Protein AF-F8KQI3-F1 (afdb_monomer_lite)

Structure (mmCIF, N/CA/C/O backbone):
data_AF-F8KQI3-F1
#
_entry.id   AF-F8KQI3-F1
#
loop_
_atom_site.group_PDB
_atom_site.id
_atom_site.type_symbol
_atom_site.label_atom_id
_atom_site.label_alt_id
_atom_site.label_comp_id
_atom_site.label_asym_id
_atom_site.label_entity_id
_atom_site.label_seq_id
_atom_site.pdbx_PDB_ins_code
_atom_site.Cartn_x
_atom_site.Cartn_y
_atom_site.Cartn_z
_atom_site.occupancy
_atom_site.B_iso_or_equiv
_atom_site.auth_seq_id
_atom_site.auth_comp_id
_atom_site.auth_asym_id
_atom_site.auth_atom_id
_atom_site.pdbx_PDB_model_num
ATOM 1 N N . MET A 1 1 ? -46.285 27.236 23.073 1.00 35.28 1 MET A N 1
ATOM 2 C CA . MET A 1 1 ? -46.817 26.788 21.769 1.00 35.28 1 MET A CA 1
ATOM 3 C C . MET A 1 1 ? -45.629 26.237 20.990 1.00 35.28 1 MET A C 1
ATOM 5 O O . MET A 1 1 ? -44.800 27.020 20.562 1.00 35.28 1 MET A O 1
ATOM 9 N N . GLN A 1 2 ? -45.252 24.976 21.212 1.00 35.59 2 GLN A N 1
ATOM 10 C CA . GLN A 1 2 ? -45.683 23.807 20.426 1.00 35.59 2 GLN A CA 1
ATOM 11 C C . GLN A 1 2 ? -45.482 24.013 18.919 1.00 35.59 2 GLN A C 1
ATOM 13 O O . GLN A 1 2 ? -46.328 24.596 18.253 1.00 35.59 2 GLN A O 1
ATOM 18 N N . THR A 1 3 ? -44.372 23.489 18.404 1.00 30.72 3 THR A N 1
ATOM 19 C CA . THR A 1 3 ? -44.279 22.990 17.032 1.00 30.72 3 THR A CA 1
ATOM 20 C C . THR A 1 3 ? -43.973 21.501 17.126 1.00 30.72 3 THR A C 1
ATOM 22 O O . THR A 1 3 ? -42.935 21.076 17.630 1.00 30.72 3 THR A O 1
ATOM 25 N N . GLU A 1 4 ? -44.978 20.720 16.753 1.00 32.16 4 GLU A N 1
ATOM 26 C CA . GLU A 1 4 ? -45.004 19.266 16.770 1.00 32.16 4 GLU A CA 1
ATOM 27 C C . GLU A 1 4 ? -44.101 18.711 15.661 1.00 32.16 4 GLU A C 1
ATOM 29 O O . GLU A 1 4 ? -44.168 19.150 14.513 1.00 32.16 4 GLU A O 1
ATOM 34 N N . CYS A 1 5 ? -43.268 17.723 15.990 1.00 30.56 5 CYS A N 1
ATOM 35 C CA . CYS A 1 5 ? -42.653 16.865 14.983 1.00 30.56 5 CYS A CA 1
ATOM 36 C C . CYS A 1 5 ? -43.694 15.823 14.537 1.00 30.56 5 CYS A C 1
ATOM 38 O O . CYS A 1 5 ? -44.147 15.048 15.388 1.00 30.56 5 CYS A O 1
ATOM 40 N N . PRO A 1 6 ? -44.062 15.746 13.244 1.00 37.72 6 PRO A N 1
ATOM 41 C CA . PRO A 1 6 ? -44.904 14.665 12.762 1.00 37.72 6 PRO A CA 1
ATOM 42 C C . PRO A 1 6 ? -44.171 13.326 12.913 1.00 37.72 6 PRO A C 1
ATOM 44 O O . PRO A 1 6 ? -42.968 13.203 12.677 1.00 37.72 6 PRO A O 1
ATOM 47 N N . HIS A 1 7 ? -44.926 12.340 13.389 1.00 44.31 7 HIS A N 1
ATOM 48 C CA . HIS A 1 7 ? -44.503 10.964 13.604 1.00 44.31 7 HIS A CA 1
ATOM 49 C C . HIS A 1 7 ? -43.999 10.296 12.316 1.00 44.31 7 HIS A C 1
ATOM 51 O O . HIS A 1 7 ? -44.414 10.653 11.221 1.00 44.31 7 HIS A O 1
ATOM 57 N N . SER A 1 8 ? -43.156 9.275 12.516 1.00 42.62 8 SER A N 1
ATOM 58 C CA . SER A 1 8 ? -42.609 8.312 11.546 1.00 42.62 8 SER A CA 1
ATOM 59 C C . SER A 1 8 ? -41.422 8.757 10.681 1.00 42.62 8 SER A C 1
ATOM 61 O O . SER A 1 8 ? -41.536 8.881 9.470 1.00 42.62 8 SER A O 1
ATOM 63 N N . GLN A 1 9 ? -40.250 8.882 11.308 1.00 34.50 9 GLN A N 1
ATOM 64 C CA . GLN A 1 9 ? -38.957 8.359 10.832 1.00 34.50 9 GLN A CA 1
ATOM 65 C C . GLN A 1 9 ? -37.941 8.538 11.972 1.00 34.50 9 GLN A C 1
ATOM 67 O O . GLN A 1 9 ? -38.040 9.525 12.706 1.00 34.50 9 GLN A O 1
ATOM 72 N N . PRO A 1 10 ? -37.001 7.603 12.206 1.00 34.31 10 PRO A N 1
ATOM 73 C CA . PRO A 1 10 ? -36.009 7.813 13.242 1.00 34.31 10 PRO A CA 1
ATOM 74 C C . PRO A 1 10 ? -35.193 9.034 12.834 1.00 34.31 10 PRO A C 1
ATOM 76 O O . PRO A 1 10 ? -34.522 9.022 11.803 1.00 34.31 10 PRO A O 1
ATOM 79 N N . CYS A 1 11 ? -35.273 10.093 13.640 1.00 31.91 11 CYS A N 1
ATOM 80 C CA . CYS A 1 11 ? -34.319 11.183 13.612 1.00 31.91 11 CYS A CA 1
ATOM 81 C C . CYS A 1 11 ? -32.941 10.568 13.872 1.00 31.91 11 CYS A C 1
ATOM 83 O O . CYS A 1 11 ? -32.489 10.499 15.016 1.00 31.91 11 CYS A O 1
ATOM 85 N N . LEU A 1 12 ? -32.271 10.111 12.814 1.00 35.00 12 LEU A N 1
ATOM 86 C CA . LEU A 1 12 ? -30.827 10.008 12.769 1.00 35.00 12 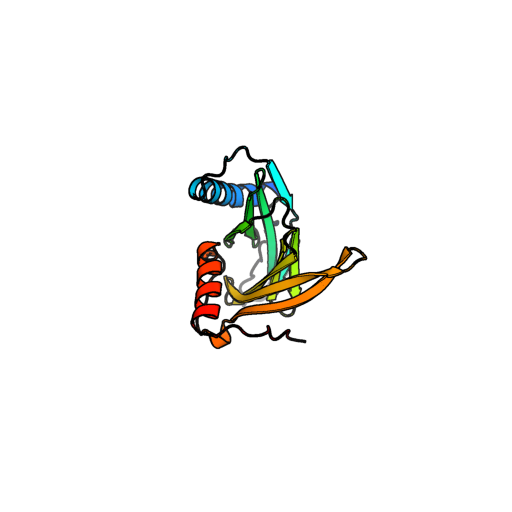LEU A CA 1
ATOM 87 C C . LEU A 1 12 ? -30.342 11.443 12.944 1.00 35.00 12 LEU A C 1
ATOM 89 O O . LEU A 1 12 ? -30.050 12.158 11.990 1.00 35.00 12 LEU A O 1
ATOM 93 N N . LYS A 1 13 ? -30.273 11.880 14.205 1.00 34.28 13 LYS A N 1
ATOM 94 C CA . LYS A 1 13 ? -29.238 12.805 14.624 1.00 34.28 13 LYS A CA 1
ATOM 95 C C . LYS A 1 13 ? -27.953 12.090 14.240 1.00 34.28 13 LYS A C 1
ATOM 97 O O . LYS A 1 13 ? -27.421 11.312 15.026 1.00 34.28 13 LYS A O 1
ATOM 102 N N . ALA A 1 14 ? -27.499 12.306 13.007 1.00 40.59 14 ALA A N 1
ATOM 103 C CA . ALA A 1 14 ? -26.094 12.251 12.700 1.00 40.59 14 ALA A CA 1
ATOM 104 C C . ALA A 1 14 ? -25.479 13.147 13.768 1.00 40.59 14 ALA A C 1
ATOM 106 O O . ALA A 1 14 ? -25.617 14.371 13.714 1.00 40.59 14 ALA A O 1
ATOM 107 N N . ARG A 1 15 ? -24.954 12.540 14.839 1.00 42.25 15 ARG A N 1
ATOM 108 C CA . ARG A 1 15 ? -24.061 13.259 15.727 1.00 42.25 15 ARG A CA 1
ATOM 109 C C . ARG A 1 15 ? -23.035 13.823 14.763 1.00 42.25 15 ARG A C 1
ATOM 111 O O . ARG A 1 15 ? -22.377 13.063 14.055 1.00 42.25 15 ARG A O 1
ATOM 118 N N . GLN A 1 16 ? -22.998 15.143 14.647 1.00 47.44 16 GLN A N 1
ATOM 119 C CA . GLN A 1 16 ? -21.868 15.831 14.055 1.00 47.44 16 GLN A CA 1
ATOM 120 C C . GLN A 1 16 ? -20.713 15.578 15.022 1.00 47.44 16 GLN A C 1
ATOM 122 O O . GLN A 1 16 ? -20.394 16.415 15.855 1.00 47.44 16 GLN A O 1
ATOM 127 N N . GLU A 1 17 ? -20.198 14.350 15.032 1.00 57.91 17 GLU A N 1
ATOM 128 C CA . GLU A 1 17 ? -18.994 14.032 15.765 1.00 57.91 17 GLU A CA 1
ATOM 129 C C . GLU A 1 17 ? -17.900 14.812 15.064 1.00 57.91 17 GLU A C 1
ATOM 131 O O . GLU A 1 17 ? -17.681 14.662 13.856 1.00 57.91 17 GLU A O 1
ATOM 136 N N . GLU A 1 18 ? -17.283 15.724 15.809 1.00 66.81 18 GLU A N 1
ATOM 137 C CA . GLU A 1 18 ? -16.146 16.455 15.293 1.00 66.81 18 GLU A CA 1
ATOM 138 C C . GLU A 1 18 ? -15.096 15.435 14.834 1.00 66.81 18 GLU A C 1
ATOM 140 O O . GLU A 1 18 ? -14.879 14.424 15.510 1.00 66.81 18 GLU A O 1
ATOM 145 N N . PRO A 1 19 ? -14.484 15.636 13.660 1.00 71.88 19 PRO A N 1
ATOM 146 C CA . PRO A 1 19 ? -13.425 14.756 13.198 1.00 71.88 19 PRO A CA 1
ATOM 147 C C . PRO A 1 19 ? -12.268 14.709 14.206 1.00 71.88 19 PRO A C 1
ATOM 149 O O . PRO A 1 19 ? -11.972 15.712 14.856 1.00 71.88 19 PRO A O 1
ATOM 152 N N . LEU A 1 20 ? -11.577 13.568 14.287 1.00 78.00 20 LEU A N 1
ATOM 153 C CA . LEU A 1 20 ? -10.347 13.448 15.076 1.00 78.00 20 LEU A CA 1
ATOM 154 C C . LEU A 1 20 ? -9.323 14.525 14.686 1.00 78.00 20 LEU A C 1
ATOM 156 O O . LEU A 1 20 ? -9.116 14.818 13.505 1.00 78.00 20 LEU A O 1
ATOM 160 N N . SER A 1 21 ? -8.634 15.073 15.686 1.00 82.19 21 SER A N 1
ATOM 161 C CA . SER A 1 21 ? -7.473 15.931 15.474 1.00 82.19 21 SER A CA 1
ATOM 162 C C . SER A 1 21 ? -6.299 15.132 14.896 1.00 82.19 21 SER A C 1
ATOM 164 O O . SER A 1 21 ? -6.222 13.907 15.027 1.00 82.19 21 SER A O 1
ATOM 166 N N . LEU A 1 22 ? -5.327 15.832 14.303 1.00 79.25 22 LEU A N 1
ATOM 167 C CA . LEU A 1 22 ? -4.091 15.218 13.801 1.00 79.25 22 LEU A CA 1
ATOM 168 C C . LEU A 1 22 ? -3.357 14.406 14.880 1.00 79.25 22 LEU A C 1
ATOM 170 O O . LEU A 1 22 ? -2.839 13.324 14.601 1.00 79.25 22 LEU A O 1
ATOM 174 N N . GLU A 1 23 ? -3.330 14.903 16.116 1.00 83.38 23 GLU A N 1
ATOM 175 C CA . GLU A 1 23 ? -2.687 14.222 17.244 1.00 83.38 23 GLU A CA 1
ATOM 176 C C . GLU A 1 23 ? -3.438 12.951 17.644 1.00 83.38 23 GLU A C 1
ATOM 178 O O . GLU A 1 23 ? -2.813 11.917 17.889 1.00 83.38 23 GLU A O 1
ATOM 183 N N . GLN A 1 24 ? -4.772 12.999 17.649 1.00 85.44 24 GLN A N 1
ATOM 184 C CA . GLN A 1 24 ? -5.606 11.835 17.944 1.00 85.44 24 GLN A CA 1
ATOM 185 C C . GLN A 1 24 ? -5.462 10.762 16.860 1.00 85.44 24 GLN A C 1
ATOM 187 O O . GLN A 1 24 ? -5.212 9.598 17.171 1.00 85.44 24 GLN A O 1
ATOM 192 N N . MET A 1 25 ? -5.522 11.149 15.583 1.00 84.50 25 MET A N 1
ATOM 193 C CA . MET A 1 25 ? -5.273 10.237 14.462 1.00 84.50 25 MET A CA 1
ATOM 194 C C . MET A 1 25 ? -3.904 9.561 14.585 1.00 84.50 25 MET A C 1
ATOM 196 O O . MET A 1 25 ? -3.775 8.355 14.374 1.00 84.50 25 MET A O 1
ATOM 200 N N . ARG A 1 26 ? -2.877 10.316 14.987 1.00 83.69 26 ARG A N 1
ATOM 201 C CA . ARG A 1 26 ? -1.536 9.773 15.204 1.00 83.69 26 ARG A CA 1
ATOM 202 C C . ARG A 1 26 ? -1.482 8.771 16.343 1.00 83.69 26 ARG A C 1
ATOM 204 O O . ARG A 1 26 ? -0.853 7.730 16.191 1.00 83.69 26 ARG A O 1
ATOM 211 N N . ALA A 1 27 ? -2.127 9.068 17.467 1.00 86.81 27 ALA A N 1
ATOM 212 C CA . ALA A 1 27 ? -2.166 8.160 18.607 1.00 86.81 27 ALA A CA 1
ATOM 213 C C . ALA A 1 27 ? -2.736 6.783 18.219 1.00 86.81 27 ALA A C 1
ATOM 215 O O . ALA A 1 27 ? -2.318 5.768 18.771 1.00 86.81 27 ALA A O 1
ATOM 216 N N . HIS A 1 28 ? -3.623 6.737 17.220 1.00 87.38 28 HIS A N 1
ATOM 217 C CA . HIS A 1 28 ? -4.133 5.490 16.657 1.00 87.38 28 HIS A CA 1
ATOM 218 C C . HIS A 1 28 ? -3.167 4.778 15.697 1.00 87.38 28 HIS A C 1
ATOM 220 O O . HIS A 1 28 ? -3.176 3.549 15.650 1.00 87.38 28 HIS A O 1
ATOM 226 N N . ILE A 1 29 ? -2.339 5.512 14.945 1.00 87.31 29 ILE A N 1
ATOM 227 C CA . ILE A 1 29 ? -1.399 4.946 13.958 1.00 87.31 29 ILE A CA 1
ATOM 228 C C . ILE A 1 29 ? -0.063 4.526 14.601 1.00 87.31 29 ILE A C 1
ATOM 230 O O . ILE A 1 29 ? 0.542 3.538 14.182 1.00 87.31 29 ILE A O 1
ATOM 234 N N . ASP A 1 30 ? 0.405 5.242 15.628 1.00 87.31 30 ASP A N 1
ATOM 235 C CA . ASP A 1 30 ? 1.708 5.024 16.281 1.00 87.31 30 ASP A CA 1
ATOM 236 C C . ASP A 1 30 ? 1.938 3.575 16.767 1.00 87.31 30 ASP A C 1
ATOM 238 O O . ASP A 1 30 ? 3.047 3.065 16.572 1.00 87.31 30 ASP A O 1
ATOM 242 N N . PRO A 1 31 ? 0.936 2.857 17.322 1.00 89.12 31 PRO A N 1
ATOM 243 C CA . PRO A 1 31 ? 1.089 1.444 17.659 1.00 89.12 31 PRO A CA 1
ATOM 244 C C . PRO A 1 31 ? 1.426 0.567 16.445 1.00 89.12 31 PRO A C 1
ATOM 246 O O . PRO A 1 31 ? 2.319 -0.272 16.540 1.00 89.12 31 PRO A O 1
ATOM 249 N N . TRP A 1 32 ? 0.780 0.792 15.294 1.00 88.94 32 TRP A N 1
ATOM 250 C CA . TRP A 1 32 ? 1.019 0.011 14.072 1.00 88.94 32 TRP A CA 1
ATOM 251 C C . TRP A 1 32 ? 2.415 0.278 13.501 1.00 88.94 32 TRP A C 1
ATOM 253 O O . TRP A 1 32 ? 3.110 -0.645 13.075 1.00 88.94 32 TRP A O 1
ATOM 263 N N . LEU A 1 33 ? 2.859 1.540 13.548 1.00 87.94 33 LEU A N 1
ATOM 264 C CA . LEU A 1 33 ? 4.217 1.921 13.156 1.00 87.94 33 LEU A CA 1
ATOM 265 C C . LEU A 1 33 ? 5.273 1.217 14.008 1.00 87.94 33 LEU A C 1
ATOM 267 O O . LEU A 1 33 ? 6.248 0.698 13.467 1.00 87.94 33 LEU A O 1
ATOM 271 N N . LYS A 1 34 ? 5.087 1.201 15.332 1.00 88.81 34 LYS A N 1
ATOM 272 C CA . LYS A 1 34 ? 6.001 0.529 16.266 1.00 88.81 34 LYS A CA 1
ATOM 273 C C . LYS A 1 34 ? 6.046 -0.974 16.027 1.00 88.81 34 LYS A C 1
ATOM 275 O O . LYS A 1 34 ? 7.136 -1.538 16.010 1.00 88.81 34 LYS A O 1
ATOM 280 N N . GLU A 1 35 ? 4.891 -1.597 15.817 1.00 89.62 35 GLU A N 1
ATOM 281 C CA . GLU A 1 35 ? 4.787 -3.029 15.545 1.00 89.62 35 GLU A CA 1
ATOM 282 C C . GLU A 1 35 ? 5.574 -3.414 14.285 1.00 89.62 35 GLU A C 1
ATOM 284 O O . GLU A 1 35 ? 6.455 -4.272 14.342 1.00 89.62 35 GLU A O 1
ATOM 289 N N . ILE A 1 36 ? 5.340 -2.730 13.160 1.00 88.12 36 ILE A N 1
ATOM 290 C CA . ILE A 1 36 ? 6.072 -3.013 11.918 1.00 88.12 36 ILE A CA 1
ATOM 291 C C . ILE A 1 36 ? 7.558 -2.678 12.051 1.00 88.12 36 ILE A C 1
ATOM 293 O O . ILE A 1 36 ? 8.391 -3.445 11.570 1.00 88.12 36 ILE A O 1
ATOM 297 N N . ALA A 1 37 ? 7.916 -1.584 12.730 1.00 88.25 37 ALA A N 1
ATOM 298 C CA . ALA A 1 37 ? 9.315 -1.248 12.978 1.00 88.25 37 ALA A CA 1
ATOM 299 C C . ALA A 1 37 ? 10.041 -2.372 13.728 1.00 88.25 37 ALA A C 1
ATOM 301 O O . ALA A 1 37 ? 11.131 -2.770 13.318 1.00 88.25 37 ALA A O 1
ATOM 302 N N . GLN A 1 38 ? 9.414 -2.950 14.755 1.00 89.75 38 GLN A N 1
ATOM 303 C CA . GLN A 1 38 ? 9.955 -4.106 15.471 1.00 89.75 38 GLN A CA 1
ATOM 304 C C . GLN A 1 38 ? 10.079 -5.335 14.565 1.00 89.75 38 GLN A C 1
ATOM 306 O O . GLN A 1 38 ? 11.140 -5.956 14.536 1.00 89.75 38 GLN A O 1
ATOM 311 N N . GLN A 1 39 ? 9.041 -5.651 13.781 1.00 87.81 39 GLN A N 1
ATOM 312 C CA . GLN A 1 39 ? 9.042 -6.803 12.871 1.00 87.81 39 GLN A CA 1
ATOM 313 C C . GLN A 1 39 ? 10.179 -6.747 11.839 1.00 87.81 39 GLN A C 1
ATOM 315 O O . GLN A 1 39 ? 10.743 -7.784 11.496 1.00 87.81 39 GLN A O 1
ATOM 320 N N . ILE A 1 40 ? 10.543 -5.552 11.358 1.00 84.19 40 ILE A N 1
ATOM 321 C CA . ILE A 1 40 ? 11.598 -5.382 10.343 1.00 84.19 40 ILE A CA 1
ATOM 322 C C . ILE A 1 40 ? 12.965 -4.968 10.918 1.00 84.19 40 ILE A C 1
ATOM 324 O O . ILE A 1 40 ? 13.883 -4.652 10.150 1.00 84.19 40 ILE A O 1
ATOM 328 N N . GLY A 1 41 ? 13.104 -4.935 12.248 1.00 86.06 41 GLY A N 1
ATOM 329 C CA . GLY A 1 41 ? 14.338 -4.542 12.937 1.00 86.06 41 GLY A CA 1
ATOM 330 C C . GLY A 1 41 ? 14.732 -3.076 12.725 1.00 86.06 41 GLY A C 1
ATOM 331 O O . GLY A 1 41 ? 15.918 -2.758 12.650 1.00 86.06 41 GLY A O 1
ATOM 332 N N . MET A 1 42 ? 13.754 -2.182 12.570 1.00 84.25 42 MET A N 1
ATOM 333 C CA . MET A 1 42 ? 13.963 -0.744 12.427 1.00 84.25 42 MET A CA 1
ATOM 334 C C . MET A 1 42 ? 13.907 -0.048 13.799 1.00 84.25 42 MET A C 1
ATOM 336 O O . MET A 1 42 ? 12.936 -0.231 14.536 1.00 84.25 42 MET A O 1
ATOM 340 N N . PRO A 1 43 ? 14.908 0.778 14.156 1.00 81.44 43 PRO A N 1
ATOM 341 C CA . PRO A 1 43 ? 14.892 1.524 15.410 1.00 81.44 43 PRO A CA 1
ATOM 342 C C . PRO A 1 43 ? 13.689 2.475 15.506 1.00 81.44 43 PRO A C 1
ATOM 344 O O . PRO A 1 43 ? 13.428 3.270 14.608 1.00 81.44 43 PRO A O 1
ATOM 347 N N . THR A 1 44 ? 12.962 2.460 16.623 1.00 73.00 44 THR A N 1
ATOM 348 C CA . THR A 1 44 ? 11.785 3.333 16.816 1.00 73.00 44 THR A CA 1
ATOM 349 C C . THR A 1 44 ? 12.144 4.794 17.116 1.00 73.00 44 THR A C 1
ATOM 351 O O . THR A 1 44 ? 11.258 5.645 17.147 1.00 73.00 44 THR A O 1
ATOM 354 N N . ASN A 1 45 ? 13.429 5.096 17.337 1.00 71.19 45 ASN A N 1
ATOM 355 C CA . ASN A 1 45 ? 13.972 6.457 17.444 1.00 71.19 45 ASN A CA 1
ATOM 356 C C . ASN A 1 45 ? 14.314 7.079 16.073 1.00 71.19 45 ASN A C 1
ATOM 358 O O . ASN A 1 45 ? 14.875 8.173 16.019 1.00 71.19 45 ASN A O 1
ATOM 362 N N . SER A 1 46 ? 13.984 6.390 14.976 1.00 71.12 46 SER A N 1
ATOM 363 C CA . SER A 1 46 ? 14.041 6.905 13.609 1.00 71.12 46 SER A CA 1
ATOM 364 C C . SER A 1 46 ? 13.294 8.231 13.438 1.00 71.12 46 SER A C 1
ATOM 366 O O . SER A 1 46 ? 12.349 8.542 14.168 1.00 71.12 46 SER A O 1
ATOM 368 N N . LYS A 1 47 ? 13.699 9.019 12.431 1.00 71.56 47 LYS A N 1
ATOM 369 C CA . LYS A 1 47 ? 13.064 10.308 12.130 1.00 71.56 47 LYS A CA 1
ATOM 370 C C . LYS A 1 47 ? 11.593 10.064 11.793 1.00 71.56 47 LYS A C 1
ATOM 372 O O . LYS A 1 47 ? 11.291 9.381 10.814 1.00 71.56 47 LYS A O 1
ATOM 377 N N . LYS A 1 48 ? 10.692 10.645 12.586 1.00 68.12 48 LYS A N 1
ATOM 378 C CA . LYS A 1 48 ? 9.263 10.677 12.271 1.00 68.12 48 LYS A CA 1
ATOM 379 C C . LYS A 1 48 ? 9.007 11.785 11.255 1.00 68.12 48 LYS A C 1
ATOM 381 O O . LYS A 1 48 ? 9.353 12.939 11.515 1.00 68.12 48 LYS A O 1
ATOM 386 N N . MET A 1 49 ? 8.446 11.440 10.100 1.00 65.25 49 MET A N 1
ATOM 387 C CA . MET A 1 49 ? 8.010 12.419 9.101 1.00 65.25 49 MET A CA 1
ATOM 388 C C . MET A 1 49 ? 6.494 12.380 8.967 1.00 65.25 49 MET A C 1
ATOM 390 O O . MET A 1 49 ? 5.891 11.312 8.881 1.00 65.25 49 MET A O 1
ATOM 394 N N . TRP A 1 50 ? 5.902 13.567 8.927 1.00 63.53 50 TRP A N 1
ATOM 395 C CA . TRP A 1 50 ? 4.463 13.755 8.852 1.00 63.53 50 TRP A CA 1
ATOM 396 C C . TRP A 1 50 ? 4.038 14.137 7.444 1.00 63.53 50 TRP A C 1
ATOM 398 O O . TRP A 1 50 ? 4.618 15.054 6.863 1.00 63.53 50 TRP A O 1
ATOM 408 N N . LEU A 1 51 ? 2.989 13.491 6.935 1.00 59.97 51 LEU A N 1
ATOM 409 C CA . LEU A 1 51 ? 2.305 13.911 5.717 1.00 59.97 51 LEU A CA 1
ATOM 410 C C . LEU A 1 51 ? 0.785 13.869 5.934 1.00 59.97 51 LEU A C 1
ATOM 412 O O . LEU A 1 51 ? 0.216 12.830 6.238 1.00 59.97 51 LEU A O 1
ATOM 416 N N . VAL A 1 52 ? 0.201 15.060 5.790 1.00 60.72 52 VAL A N 1
ATOM 417 C CA . VAL A 1 52 ? -1.174 15.432 5.413 1.00 60.72 52 VAL A CA 1
ATOM 418 C C . VAL A 1 52 ? -2.322 14.582 5.969 1.00 60.72 52 VAL A C 1
ATOM 420 O O . VAL A 1 52 ? -2.511 13.428 5.595 1.00 60.72 52 VAL A O 1
ATOM 423 N N . SER A 1 53 ? -3.207 15.228 6.737 1.00 62.62 53 SER A N 1
ATOM 424 C CA . SER A 1 53 ? -4.601 14.793 6.789 1.00 62.62 53 SER A CA 1
ATOM 425 C C . SER A 1 53 ? -5.337 15.267 5.546 1.00 62.62 53 SER A C 1
ATOM 427 O O . SER A 1 53 ? -5.397 16.475 5.302 1.00 62.62 53 SER A O 1
ATOM 429 N N . GLN A 1 54 ? -5.935 14.351 4.793 1.00 69.81 54 GLN A N 1
ATOM 430 C CA . GLN A 1 54 ? -6.841 14.712 3.706 1.00 69.81 54 GLN A CA 1
ATOM 431 C C . GLN A 1 54 ? -8.258 14.275 4.058 1.00 69.81 54 GLN A C 1
ATOM 433 O O . GLN A 1 54 ? -8.481 13.140 4.484 1.00 69.81 54 GLN A O 1
ATOM 438 N N . ALA A 1 55 ? -9.210 15.193 3.900 1.00 70.75 55 ALA A N 1
ATOM 439 C CA . ALA A 1 55 ? -10.624 14.871 3.984 1.00 70.75 55 ALA A CA 1
ATOM 440 C C . ALA A 1 55 ? -11.111 14.396 2.617 1.00 70.75 55 ALA A C 1
ATOM 442 O O . ALA A 1 55 ? -10.856 15.044 1.604 1.00 70.75 55 ALA A O 1
ATOM 443 N N . LEU A 1 56 ? -11.833 13.284 2.607 1.00 73.25 56 LEU A N 1
ATOM 444 C CA . LEU A 1 56 ? -12.396 12.682 1.408 1.00 73.25 56 LEU A CA 1
ATOM 445 C C . LEU A 1 56 ? -13.876 12.419 1.625 1.00 73.25 56 LEU A C 1
ATOM 447 O O . LEU A 1 56 ? -14.305 12.125 2.740 1.00 73.25 56 LEU A O 1
ATOM 451 N N . ILE A 1 57 ? -14.656 12.511 0.556 1.00 70.81 57 ILE A N 1
ATOM 452 C CA . ILE A 1 57 ? -16.065 12.132 0.578 1.00 70.81 57 ILE A CA 1
ATOM 453 C C . ILE A 1 57 ? -16.205 10.855 -0.235 1.00 70.81 57 ILE A C 1
ATOM 455 O O . ILE A 1 57 ? -15.848 10.816 -1.410 1.00 70.81 57 ILE A O 1
ATOM 459 N N . PHE A 1 58 ? -16.730 9.815 0.399 1.00 68.19 58 PHE A N 1
ATOM 460 C CA . PHE A 1 58 ? -16.964 8.514 -0.205 1.00 68.19 58 PHE A CA 1
ATOM 461 C C . PHE A 1 58 ? -18.362 8.042 0.179 1.00 68.19 58 PHE A C 1
ATOM 463 O O . PHE A 1 58 ? -18.693 8.063 1.358 1.00 68.19 58 PHE A O 1
ATOM 470 N N . ASN A 1 59 ? -19.198 7.638 -0.785 1.00 68.12 59 ASN A N 1
ATOM 471 C CA . ASN A 1 59 ? -20.594 7.244 -0.529 1.00 68.12 59 ASN A CA 1
ATOM 472 C C . ASN A 1 59 ? -21.350 8.233 0.385 1.00 68.12 59 ASN A C 1
ATOM 474 O O . ASN A 1 59 ? -22.049 7.826 1.306 1.00 68.12 59 ASN A O 1
ATOM 478 N N . GLN A 1 60 ? -21.182 9.541 0.147 1.00 71.88 60 GLN A N 1
ATOM 479 C CA . GLN A 1 60 ? -21.785 10.624 0.947 1.00 71.88 60 GLN A CA 1
ATOM 480 C C . GLN A 1 60 ? -21.311 10.702 2.414 1.00 71.88 60 GLN A C 1
ATOM 482 O O . GLN A 1 60 ? -21.800 11.536 3.172 1.00 71.88 60 GLN A O 1
ATOM 487 N N . GLN A 1 61 ? -20.326 9.899 2.812 1.00 73.44 61 GLN A N 1
ATOM 488 C CA . GLN A 1 61 ? -19.689 9.945 4.124 1.00 73.44 61 GLN A CA 1
ATOM 489 C C . GLN A 1 61 ? -18.332 10.647 4.031 1.00 73.44 61 GLN A C 1
ATOM 491 O O . GLN A 1 61 ? -17.603 10.506 3.046 1.00 73.44 61 GLN A O 1
ATOM 496 N N . LYS A 1 62 ? -17.987 11.414 5.068 1.00 77.00 62 LYS A N 1
ATOM 497 C CA . LYS A 1 62 ? -16.713 12.132 5.153 1.00 77.00 62 LYS A CA 1
ATOM 498 C C . LYS A 1 62 ? -15.693 11.292 5.913 1.00 77.00 62 LYS A C 1
ATOM 500 O O . LYS A 1 62 ? -15.862 11.031 7.100 1.00 77.00 62 LYS A O 1
ATOM 505 N N . TYR A 1 63 ? -14.610 10.947 5.239 1.00 78.88 63 TYR A N 1
ATOM 506 C CA . TYR A 1 63 ? -13.476 10.232 5.800 1.00 78.88 63 TYR A CA 1
ATOM 507 C C . TYR A 1 63 ? -12.287 11.171 5.981 1.00 78.88 63 TYR A C 1
ATOM 509 O O . TYR A 1 63 ? -12.083 12.094 5.191 1.00 78.88 63 TYR A O 1
ATOM 517 N N . LEU A 1 64 ? -11.483 10.916 7.008 1.00 82.12 64 LEU A N 1
ATOM 518 C CA . LEU A 1 64 ? -10.145 11.475 7.135 1.00 82.12 64 LEU A CA 1
ATOM 519 C C . LEU A 1 64 ? -9.117 10.385 6.877 1.00 82.12 64 LEU A C 1
ATOM 521 O O . LEU A 1 64 ? -9.258 9.257 7.345 1.00 82.12 64 LEU A O 1
ATOM 525 N N . LEU A 1 65 ? -8.062 10.743 6.160 1.00 80.44 65 LEU A N 1
ATOM 526 C CA . LEU A 1 65 ? -6.875 9.917 6.009 1.00 80.44 65 LEU A CA 1
ATOM 527 C C . LEU A 1 65 ? -5.759 10.498 6.857 1.00 80.44 65 LEU A C 1
ATOM 529 O O . LEU A 1 65 ? -5.540 11.703 6.820 1.00 80.44 65 LEU A O 1
ATOM 533 N N . GLY A 1 66 ? -5.058 9.654 7.604 1.00 83.00 66 GLY A N 1
ATOM 534 C CA . GLY A 1 66 ? -3.844 10.026 8.321 1.00 83.00 66 GLY A CA 1
ATOM 535 C C . GLY A 1 66 ? -2.687 9.163 7.870 1.00 83.00 66 GLY A C 1
ATOM 536 O O . GLY A 1 66 ? -2.841 7.948 7.773 1.00 83.00 66 GLY A O 1
ATOM 537 N N . ILE A 1 67 ? -1.537 9.776 7.615 1.00 82.00 67 ILE A N 1
ATOM 538 C CA . ILE A 1 67 ? -0.301 9.055 7.333 1.00 82.00 67 ILE A CA 1
ATOM 539 C C . ILE A 1 67 ? 0.731 9.441 8.388 1.00 82.00 67 ILE A C 1
ATOM 541 O O . ILE A 1 67 ? 1.003 10.622 8.606 1.00 82.00 67 ILE A O 1
ATOM 545 N N . ASP A 1 68 ? 1.334 8.439 9.020 1.00 84.62 68 ASP A N 1
ATOM 546 C CA . ASP A 1 68 ? 2.542 8.625 9.827 1.00 84.62 68 ASP A CA 1
ATOM 547 C C . ASP A 1 68 ? 3.640 7.700 9.286 1.00 84.62 68 ASP A C 1
ATOM 549 O O . ASP A 1 68 ? 3.366 6.658 8.680 1.00 84.62 68 ASP A O 1
ATOM 553 N N . SER A 1 69 ? 4.896 8.110 9.437 1.00 84.00 69 SER A N 1
ATOM 554 C CA . SER A 1 69 ? 6.032 7.409 8.848 1.00 84.00 69 SER A CA 1
ATOM 555 C C . SER A 1 69 ? 7.275 7.442 9.730 1.00 84.00 69 SER A C 1
ATOM 557 O O . SER A 1 69 ? 7.535 8.402 10.458 1.00 84.00 69 SER A O 1
ATOM 559 N N . LEU A 1 70 ? 8.069 6.379 9.627 1.00 85.50 70 LEU A N 1
ATOM 560 C CA . LEU A 1 70 ? 9.376 6.236 10.258 1.00 85.50 70 LEU A CA 1
ATOM 561 C C . LEU A 1 70 ? 10.439 6.109 9.175 1.00 85.50 70 LEU A C 1
ATOM 563 O O . LEU A 1 70 ? 10.269 5.331 8.238 1.00 85.50 70 LEU A O 1
ATOM 567 N N . GLN A 1 71 ? 11.542 6.844 9.317 1.00 82.38 71 GLN A N 1
ATOM 568 C CA . GLN A 1 71 ? 12.641 6.845 8.350 1.00 82.38 71 GLN A CA 1
ATOM 569 C C . GLN A 1 71 ? 13.997 6.590 9.009 1.00 82.38 71 GLN A C 1
ATOM 571 O O . GLN A 1 71 ? 14.363 7.215 10.006 1.00 82.38 71 GLN A O 1
ATOM 576 N N . ASP A 1 72 ? 14.766 5.693 8.403 1.00 77.25 72 ASP A N 1
ATOM 577 C CA . ASP A 1 72 ? 16.175 5.421 8.683 1.00 77.25 72 ASP A CA 1
ATOM 578 C C . ASP A 1 72 ? 16.970 5.527 7.371 1.00 77.25 72 ASP A C 1
ATOM 580 O O . ASP A 1 72 ? 16.383 5.594 6.290 1.00 77.25 72 ASP A O 1
ATOM 584 N N . LYS A 1 73 ? 18.306 5.564 7.446 1.00 74.06 73 LYS A N 1
ATOM 585 C CA . LYS A 1 73 ? 19.240 5.877 6.347 1.00 74.06 73 LYS A CA 1
ATOM 586 C C . LYS A 1 73 ? 18.788 5.380 4.965 1.00 74.06 73 LYS A C 1
ATOM 588 O O . LYS A 1 73 ? 18.810 6.172 4.025 1.00 74.06 73 LYS A O 1
ATOM 593 N N . ASN A 1 74 ? 18.335 4.123 4.870 1.00 74.06 74 ASN A N 1
ATOM 594 C CA . ASN A 1 74 ? 17.943 3.471 3.612 1.00 74.06 74 ASN A CA 1
ATOM 595 C C . ASN A 1 74 ? 16.514 2.889 3.603 1.00 74.06 74 ASN A C 1
ATOM 597 O O . ASN A 1 74 ? 16.125 2.249 2.626 1.00 74.06 74 ASN A O 1
ATOM 601 N N . LYS A 1 75 ? 15.743 3.041 4.683 1.00 76.12 75 LYS A N 1
ATOM 602 C CA . LYS A 1 75 ? 14.439 2.382 4.844 1.00 76.12 75 LYS A CA 1
ATOM 603 C C . LYS A 1 75 ? 13.410 3.378 5.347 1.00 76.12 75 LYS A C 1
ATOM 605 O O . LYS A 1 75 ? 13.704 4.160 6.246 1.00 76.12 75 LYS A O 1
ATOM 610 N N . SER A 1 76 ? 12.198 3.276 4.821 1.00 84.00 76 SER A N 1
ATOM 611 C CA . SER A 1 76 ? 11.043 3.972 5.371 1.00 84.00 76 SER A CA 1
ATOM 612 C C . SER A 1 76 ? 9.912 2.991 5.622 1.00 84.00 76 SER A C 1
ATOM 614 O O . SER A 1 76 ? 9.695 2.065 4.842 1.00 84.00 76 SER A O 1
ATOM 616 N N . ILE A 1 77 ? 9.167 3.217 6.692 1.00 87.06 77 ILE A N 1
ATOM 617 C CA . ILE A 1 77 ? 7.845 2.639 6.911 1.00 87.06 77 ILE A CA 1
ATOM 618 C C . ILE A 1 77 ? 6.862 3.791 6.832 1.00 87.06 77 ILE A C 1
ATOM 620 O O . ILE A 1 77 ? 7.129 4.858 7.382 1.00 87.06 77 ILE A O 1
ATOM 624 N N . PHE A 1 78 ? 5.715 3.576 6.209 1.00 87.12 78 PHE A N 1
ATOM 625 C CA . PHE A 1 78 ? 4.571 4.451 6.403 1.00 87.12 78 PHE A CA 1
ATOM 626 C C . PHE A 1 78 ? 3.349 3.620 6.761 1.00 87.12 78 PHE A C 1
ATOM 628 O O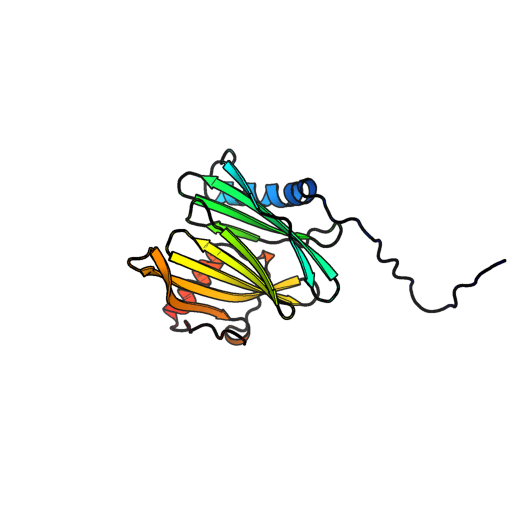 . PHE A 1 78 ? 3.208 2.483 6.310 1.00 87.12 78 PHE A O 1
ATOM 635 N N . CYS A 1 79 ? 2.469 4.206 7.558 1.00 88.19 79 CYS A N 1
ATOM 636 C CA . CYS A 1 79 ? 1.181 3.639 7.897 1.00 88.19 79 CYS A CA 1
ATOM 637 C C . CYS A 1 79 ? 0.088 4.633 7.528 1.00 88.19 79 CYS A C 1
ATOM 639 O O . CYS A 1 79 ? 0.168 5.805 7.888 1.00 88.19 79 CYS A O 1
ATOM 641 N N . LEU A 1 80 ? -0.924 4.148 6.817 1.00 87.38 80 LEU A N 1
ATOM 642 C CA . LEU A 1 80 ? -2.157 4.867 6.540 1.00 87.38 80 LEU A CA 1
ATOM 643 C C . LEU A 1 80 ? -3.202 4.453 7.577 1.00 87.38 80 LEU A C 1
ATOM 645 O O . LEU A 1 80 ? -3.392 3.263 7.814 1.00 87.38 80 LEU A O 1
ATOM 649 N N . GLY A 1 81 ? -3.914 5.417 8.145 1.00 87.88 81 GLY A N 1
ATOM 650 C CA . GLY A 1 81 ? -5.161 5.221 8.874 1.00 87.88 81 GLY A CA 1
ATOM 651 C C . GLY A 1 81 ? -6.320 5.888 8.141 1.00 87.88 81 GLY A C 1
ATOM 652 O O . GLY A 1 81 ? -6.166 6.986 7.607 1.00 87.88 81 GLY A O 1
ATOM 653 N N . ILE A 1 82 ? -7.475 5.222 8.128 1.00 84.75 82 ILE A N 1
ATOM 654 C CA . ILE A 1 82 ? -8.745 5.781 7.655 1.00 84.75 82 ILE A CA 1
ATOM 655 C C . ILE A 1 82 ? -9.648 5.989 8.862 1.00 84.75 82 ILE A C 1
ATOM 657 O O . ILE A 1 82 ? -9.790 5.091 9.696 1.00 84.75 82 ILE A O 1
ATOM 661 N N . PHE A 1 83 ? -10.263 7.161 8.943 1.00 83.19 83 PHE A N 1
ATOM 662 C CA . PHE A 1 83 ? -11.086 7.575 10.069 1.00 83.19 83 PHE A CA 1
ATOM 663 C C . PHE A 1 83 ? -12.439 8.081 9.579 1.00 83.19 83 PHE A C 1
ATOM 665 O O . PHE A 1 83 ? -12.520 8.758 8.554 1.00 83.19 83 PHE A O 1
ATOM 672 N N . HIS A 1 84 ? -13.494 7.766 10.321 1.00 80.81 84 HIS A N 1
ATOM 673 C CA . HIS A 1 84 ? -14.851 8.244 10.078 1.00 80.81 84 HIS A CA 1
ATOM 674 C C . HIS A 1 84 ? -15.430 8.738 11.406 1.00 80.81 84 HIS A C 1
ATOM 676 O O . HIS A 1 84 ? -15.602 7.950 12.334 1.00 80.81 84 HIS A O 1
ATOM 682 N N . GLY A 1 85 ? -15.668 10.048 11.524 1.00 77.44 85 GLY A N 1
ATOM 683 C CA . GLY A 1 85 ? -15.971 10.671 12.818 1.00 77.44 85 GLY A CA 1
ATOM 684 C C . GLY A 1 85 ? -14.838 10.428 13.822 1.00 77.44 85 GLY A C 1
ATOM 685 O O . GLY A 1 85 ? -13.689 10.791 13.558 1.00 77.44 85 GLY A O 1
ATOM 686 N N . GLN A 1 86 ? -15.169 9.779 14.941 1.00 75.19 86 GLN A N 1
ATOM 687 C CA . GLN A 1 86 ? -14.223 9.349 15.980 1.00 75.19 86 GLN A CA 1
ATOM 688 C C . GLN A 1 86 ? -13.744 7.891 15.812 1.00 75.19 86 GLN A C 1
ATOM 690 O O . GLN A 1 86 ? -12.895 7.422 16.569 1.00 75.19 86 GLN A O 1
ATOM 695 N N . GLU A 1 87 ? -14.263 7.151 14.827 1.00 75.94 87 GLU A N 1
ATOM 696 C CA . GLU A 1 87 ? -13.933 5.740 14.624 1.00 75.94 87 GLU A CA 1
ATOM 697 C C . GLU A 1 87 ? -12.722 5.544 13.707 1.00 75.94 87 GLU A C 1
ATOM 699 O O . GLU A 1 87 ? -12.654 6.068 12.590 1.00 75.94 87 GLU A O 1
ATOM 704 N N . VAL A 1 88 ? -11.794 4.688 14.139 1.00 75.69 88 VAL A N 1
ATOM 705 C CA . VAL A 1 88 ? -10.678 4.214 13.315 1.00 75.69 88 VAL A CA 1
ATOM 706 C C . VAL A 1 88 ? -11.131 3.009 12.500 1.00 75.69 88 VAL A C 1
ATOM 708 O O . VAL A 1 88 ? -11.335 1.923 13.039 1.00 75.69 88 VAL A O 1
ATOM 711 N N . ARG A 1 89 ? -11.215 3.159 11.177 1.00 72.38 89 ARG A N 1
ATOM 712 C CA . ARG A 1 89 ? -11.636 2.088 10.256 1.00 72.38 89 ARG A CA 1
ATOM 713 C C . ARG A 1 89 ? -10.516 1.108 9.874 1.00 72.38 89 ARG A C 1
ATOM 715 O O . ARG A 1 89 ? -10.756 0.199 9.091 1.00 72.38 89 ARG A O 1
ATOM 722 N N . LYS A 1 90 ? -9.346 1.234 10.521 1.00 71.62 90 LYS A N 1
ATOM 723 C CA . LYS A 1 90 ? -8.067 0.544 10.252 1.00 71.62 90 LYS A CA 1
ATOM 724 C C . LYS A 1 90 ? -7.555 0.787 8.826 1.00 71.62 90 LYS A C 1
ATOM 726 O O . LYS A 1 90 ? -8.301 0.751 7.860 1.00 71.62 90 LYS A O 1
ATOM 731 N N . GLY A 1 91 ? -6.261 1.058 8.694 1.00 82.44 91 GLY A N 1
ATOM 732 C CA . GLY A 1 91 ? -5.601 1.103 7.389 1.00 82.44 91 GLY A CA 1
ATOM 733 C C . GLY A 1 91 ? -4.509 0.047 7.321 1.00 82.44 91 GLY A C 1
ATOM 734 O O . GLY A 1 91 ? -4.751 -1.095 7.696 1.00 82.44 91 GLY A O 1
ATOM 735 N N . PHE A 1 92 ? -3.322 0.400 6.847 1.00 88.88 92 PHE A N 1
ATOM 736 C CA . PHE A 1 92 ? -2.236 -0.557 6.634 1.00 88.88 92 PHE A CA 1
ATOM 737 C C . PHE A 1 92 ? -0.874 0.097 6.824 1.00 88.88 92 PHE A C 1
ATOM 739 O O . PHE A 1 92 ? -0.761 1.321 6.804 1.00 88.88 92 PHE A O 1
ATOM 746 N N . CYS A 1 93 ? 0.170 -0.723 6.928 1.00 89.94 93 CYS A N 1
ATOM 747 C CA . CYS A 1 93 ? 1.554 -0.270 6.971 1.00 89.94 93 CYS A CA 1
ATOM 748 C C . CYS A 1 93 ? 2.370 -0.926 5.859 1.00 89.94 93 CYS A C 1
ATOM 750 O O . CYS A 1 93 ? 2.290 -2.137 5.654 1.00 89.94 93 CYS A O 1
ATOM 752 N N . LEU A 1 94 ? 3.183 -0.137 5.157 1.00 88.50 94 LEU A N 1
ATOM 753 C CA . LEU A 1 94 ? 4.108 -0.633 4.143 1.00 88.50 94 LEU A CA 1
ATOM 754 C C . LEU A 1 94 ? 5.529 -0.169 4.429 1.00 88.50 94 LEU A C 1
ATOM 756 O O . LEU A 1 94 ? 5.788 0.987 4.767 1.00 88.50 94 LEU A O 1
ATOM 760 N N . GLN A 1 95 ? 6.463 -1.084 4.201 1.00 86.50 95 GLN A N 1
ATOM 761 C CA . GLN A 1 95 ? 7.872 -0.770 4.050 1.00 86.50 95 GLN A CA 1
ATOM 762 C C . GLN A 1 95 ? 8.133 -0.277 2.620 1.00 86.50 95 GLN A C 1
ATOM 764 O O . GLN A 1 95 ? 7.829 -0.968 1.644 1.00 86.50 95 GLN A O 1
ATOM 769 N N . ALA A 1 96 ? 8.746 0.897 2.506 1.00 75.50 96 ALA A N 1
ATOM 770 C CA . ALA A 1 96 ? 9.296 1.443 1.277 1.00 75.50 96 ALA A CA 1
ATOM 771 C C . ALA A 1 96 ? 10.832 1.444 1.349 1.00 75.50 96 ALA A C 1
ATOM 773 O O . ALA A 1 96 ? 11.436 1.957 2.292 1.00 75.50 96 ALA A O 1
ATOM 774 N N . PHE A 1 97 ? 11.487 0.909 0.319 1.00 64.88 97 PHE A N 1
ATOM 775 C CA . PHE A 1 97 ? 12.951 0.907 0.185 1.00 64.88 97 PHE A CA 1
ATOM 776 C C . PHE A 1 97 ? 13.473 2.238 -0.376 1.00 64.88 97 PHE A C 1
ATOM 778 O O . PHE A 1 97 ? 14.300 2.283 -1.280 1.00 64.88 97 PHE A O 1
ATOM 785 N N . THR A 1 98 ? 12.937 3.350 0.119 1.00 65.44 98 THR A N 1
ATOM 786 C CA . THR A 1 98 ? 13.377 4.692 -0.252 1.00 65.44 98 THR A CA 1
ATOM 787 C C . THR A 1 98 ? 13.302 5.603 0.961 1.00 65.44 98 THR A C 1
ATOM 789 O O . THR A 1 98 ? 12.428 5.435 1.809 1.00 65.44 98 THR A O 1
ATOM 792 N N . LYS A 1 99 ? 14.222 6.564 1.052 1.00 59.00 99 LYS A N 1
ATOM 793 C CA . LYS A 1 99 ? 14.347 7.459 2.209 1.00 59.00 99 LYS A CA 1
ATOM 794 C C . LYS A 1 99 ? 13.188 8.456 2.317 1.00 59.00 99 LYS A C 1
ATOM 796 O O . LYS A 1 99 ? 12.880 8.896 3.409 1.00 59.00 99 LYS A O 1
ATOM 801 N N . GLU A 1 100 ? 12.552 8.811 1.202 1.00 63.03 100 GLU A N 1
ATOM 802 C CA . GLU A 1 100 ? 11.514 9.851 1.144 1.00 63.03 100 GLU A CA 1
ATOM 803 C C . GLU A 1 100 ? 10.446 9.456 0.116 1.00 63.03 100 GLU A C 1
ATOM 805 O O . GLU A 1 100 ? 10.475 9.947 -1.014 1.00 63.03 100 GLU A O 1
ATOM 810 N N . PRO A 1 101 ? 9.546 8.514 0.445 1.00 66.62 101 PRO A N 1
ATOM 811 C CA . PRO A 1 101 ? 8.415 8.250 -0.426 1.00 66.62 101 PRO A CA 1
ATOM 812 C C . PRO A 1 101 ? 7.492 9.474 -0.425 1.00 66.62 101 PRO A C 1
ATOM 814 O O . PRO A 1 101 ? 7.197 10.007 0.647 1.00 66.62 101 PRO A O 1
ATOM 817 N N . SER A 1 102 ? 7.024 9.915 -1.595 1.00 72.75 102 SER A N 1
ATOM 818 C CA . SER A 1 102 ? 5.874 10.826 -1.648 1.00 72.75 102 SER A CA 1
ATOM 819 C C . SER A 1 102 ? 4.607 10.012 -1.855 1.00 72.75 102 SER A C 1
ATOM 821 O O . SER A 1 102 ? 4.598 9.052 -2.630 1.00 72.75 102 SER A O 1
ATOM 823 N N . ILE A 1 103 ? 3.570 10.356 -1.094 1.00 72.81 103 ILE A N 1
ATOM 824 C CA . ILE A 1 103 ? 2.280 9.680 -1.141 1.00 72.81 103 ILE A CA 1
ATOM 825 C C . ILE A 1 103 ? 1.253 10.683 -1.639 1.00 72.81 103 ILE A C 1
ATOM 827 O O . ILE A 1 103 ? 1.018 11.703 -0.995 1.00 72.81 103 ILE A O 1
ATOM 831 N N . GLU A 1 104 ? 0.664 10.384 -2.787 1.00 75.44 104 GLU A N 1
ATOM 832 C CA . GLU A 1 104 ? -0.421 11.159 -3.374 1.00 75.44 104 GLU A CA 1
ATOM 833 C C . GLU A 1 104 ? -1.717 10.367 -3.244 1.00 75.44 104 GLU A C 1
ATOM 835 O O . GLU A 1 104 ? -1.768 9.159 -3.498 1.00 75.44 104 GLU A O 1
ATOM 840 N N . LEU A 1 105 ? -2.756 11.066 -2.804 1.00 74.19 105 LEU A N 1
ATOM 841 C CA . LEU A 1 105 ? -4.072 10.519 -2.534 1.00 74.19 105 LEU A CA 1
ATOM 842 C C . LEU A 1 105 ? -5.066 11.225 -3.452 1.00 74.19 105 LEU A C 1
ATOM 844 O O . LEU A 1 105 ? -5.150 12.456 -3.453 1.00 74.19 105 LEU A O 1
ATOM 848 N N . SER A 1 106 ? -5.809 10.453 -4.240 1.00 74.12 106 SER A N 1
ATOM 849 C CA . SER A 1 106 ? -6.891 10.988 -5.063 1.00 74.12 106 SER A CA 1
ATOM 850 C C . SER A 1 106 ? -8.156 10.155 -4.925 1.00 74.12 106 SER A C 1
ATOM 852 O O . SER A 1 106 ? -8.113 8.946 -4.669 1.00 74.12 106 SER A O 1
ATOM 854 N N . CYS A 1 107 ? -9.292 10.834 -5.083 1.00 70.88 107 CYS A N 1
ATOM 855 C CA . CYS A 1 107 ? -10.600 10.207 -5.108 1.00 70.88 107 CYS A CA 1
ATOM 856 C C . CYS A 1 107 ? -11.315 10.497 -6.415 1.00 70.88 107 CYS A C 1
ATOM 858 O O . CYS A 1 107 ? -11.637 11.642 -6.717 1.00 70.88 107 CYS A O 1
ATOM 860 N N . GLU A 1 108 ? -11.607 9.434 -7.152 1.00 69.94 108 GLU A N 1
ATOM 861 C CA . GLU A 1 108 ? -12.338 9.477 -8.414 1.00 69.94 108 GLU A CA 1
ATOM 862 C C . GLU A 1 108 ? -13.382 8.365 -8.395 1.00 69.94 108 GLU A C 1
ATOM 864 O O . GLU A 1 108 ? -13.061 7.235 -8.039 1.00 69.94 108 GLU A O 1
ATOM 869 N N . LYS A 1 109 ? -14.636 8.674 -8.749 1.00 69.19 109 LYS A N 1
ATOM 870 C CA . LYS A 1 109 ? -15.711 7.675 -8.936 1.00 69.19 109 LYS A CA 1
ATOM 871 C C . LYS A 1 109 ? -15.845 6.655 -7.782 1.00 69.19 109 LYS A C 1
ATOM 873 O O . LYS A 1 109 ? -16.049 5.470 -8.024 1.00 69.19 109 LYS A O 1
ATOM 878 N N . SER A 1 110 ? -15.720 7.097 -6.527 1.00 70.62 110 SER A N 1
ATOM 879 C CA . SER A 1 110 ? -15.715 6.201 -5.355 1.00 70.62 110 SER A CA 1
ATOM 880 C C . SER A 1 110 ? -14.564 5.181 -5.366 1.00 70.62 110 SER A C 1
ATOM 882 O O . SER A 1 110 ? -14.729 4.018 -4.991 1.00 70.62 110 SER A O 1
ATOM 884 N N . LEU A 1 111 ? -13.370 5.622 -5.756 1.00 82.06 111 LEU A N 1
ATOM 885 C CA . LEU A 1 111 ? -12.116 4.904 -5.568 1.00 82.06 111 LEU A CA 1
ATOM 886 C C . LEU A 1 111 ? -11.150 5.767 -4.761 1.00 82.06 111 LEU A C 1
ATOM 888 O O . LEU A 1 111 ? -11.071 6.974 -4.969 1.00 82.06 111 LEU A O 1
ATOM 892 N N . LEU A 1 112 ? -10.407 5.150 -3.849 1.00 84.06 112 LEU A N 1
ATOM 893 C CA . LEU A 1 112 ? -9.260 5.759 -3.188 1.00 84.06 112 LEU A CA 1
ATOM 894 C C . LEU A 1 112 ? -7.998 5.268 -3.890 1.00 84.06 112 LEU A C 1
ATOM 896 O O . LEU A 1 112 ? -7.656 4.090 -3.807 1.00 84.06 112 LEU A O 1
ATOM 900 N N . LYS A 1 113 ? -7.300 6.168 -4.572 1.00 87.50 113 LYS A N 1
ATOM 901 C CA . LYS A 1 113 ? -6.014 5.882 -5.201 1.00 87.50 113 LYS A CA 1
ATOM 902 C C . LYS A 1 113 ? -4.894 6.378 -4.301 1.00 87.50 113 LYS A C 1
ATOM 904 O O . LYS A 1 113 ? -4.906 7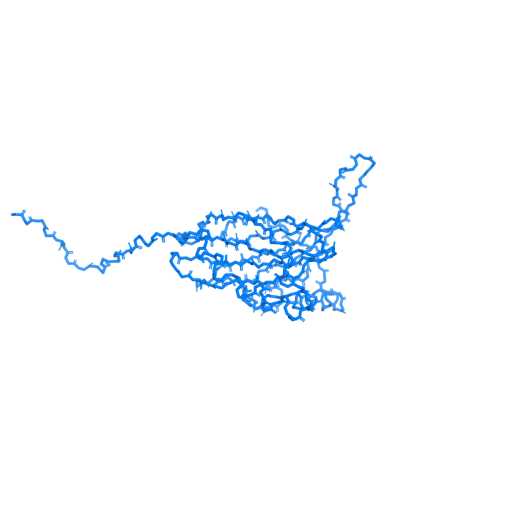.523 -3.862 1.00 87.50 113 LYS A O 1
ATOM 909 N N . ILE A 1 114 ? -3.925 5.505 -4.054 1.00 86.56 114 ILE A N 1
ATOM 910 C CA . ILE A 1 114 ? -2.708 5.797 -3.305 1.00 86.56 114 ILE A CA 1
ATOM 911 C C . ILE A 1 114 ? -1.532 5.575 -4.241 1.00 86.56 114 ILE A C 1
ATOM 913 O O . ILE A 1 114 ? -1.249 4.444 -4.641 1.00 86.56 114 ILE A O 1
ATOM 917 N N . GLN A 1 115 ? -0.851 6.658 -4.586 1.00 87.75 115 GLN A N 1
ATOM 918 C CA . GLN A 1 115 ? 0.376 6.633 -5.364 1.00 87.75 115 GLN A CA 1
ATOM 919 C C . GLN A 1 115 ? 1.560 6.817 -4.424 1.00 87.75 115 GLN A C 1
ATOM 921 O O . GLN A 1 115 ? 1.614 7.781 -3.675 1.00 87.75 115 GLN A O 1
ATOM 926 N N . ILE A 1 116 ? 2.508 5.888 -4.471 1.00 86.12 116 ILE A N 1
ATOM 927 C CA . ILE A 1 116 ? 3.733 5.889 -3.678 1.00 86.12 116 ILE A CA 1
ATOM 928 C C . ILE A 1 116 ? 4.887 6.067 -4.658 1.00 86.12 116 ILE A C 1
ATOM 930 O O . ILE A 1 116 ? 5.259 5.137 -5.381 1.00 86.12 116 ILE A O 1
ATOM 934 N N . ASN A 1 117 ? 5.456 7.265 -4.690 1.00 80.44 117 ASN A N 1
ATOM 935 C CA . ASN A 1 117 ? 6.611 7.562 -5.521 1.00 80.44 117 ASN A CA 1
ATOM 936 C C . ASN A 1 117 ? 7.886 7.201 -4.767 1.00 80.44 117 ASN A C 1
ATOM 938 O O . ASN A 1 117 ? 8.095 7.627 -3.631 1.00 80.44 117 ASN A O 1
ATOM 942 N N . THR A 1 118 ? 8.762 6.438 -5.410 1.00 72.56 118 THR A N 1
ATOM 943 C CA . THR A 1 118 ? 10.092 6.140 -4.877 1.00 72.56 118 THR A CA 1
ATOM 944 C C . THR A 1 118 ? 11.160 6.876 -5.678 1.00 72.56 118 THR A C 1
ATOM 946 O O . THR A 1 118 ? 10.997 7.084 -6.878 1.00 72.56 118 THR A O 1
ATOM 949 N N . LYS A 1 119 ? 12.293 7.233 -5.049 1.00 66.25 119 LYS A N 1
ATOM 950 C CA . LYS A 1 119 ? 13.443 7.816 -5.780 1.00 66.25 119 LYS A CA 1
ATOM 951 C C . LYS A 1 119 ? 13.972 6.897 -6.895 1.00 66.25 119 LYS A C 1
ATOM 953 O O . LYS A 1 119 ? 14.644 7.364 -7.803 1.00 66.25 119 LYS A O 1
ATOM 958 N N . SER A 1 120 ? 13.655 5.604 -6.835 1.00 63.44 120 SER 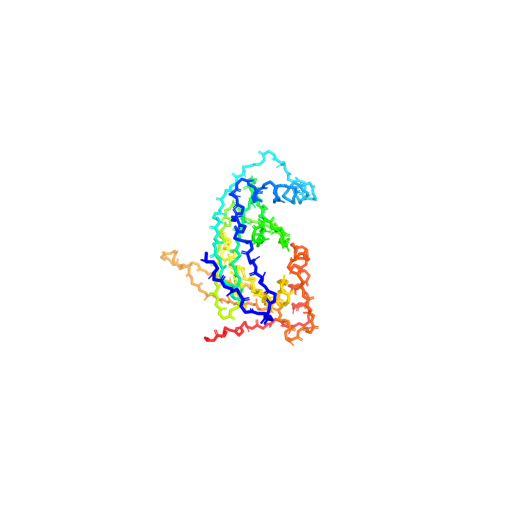A N 1
ATOM 959 C CA . SER A 1 120 ? 14.097 4.529 -7.730 1.00 63.44 120 SER A CA 1
ATOM 960 C C . SER A 1 120 ? 13.371 4.456 -9.083 1.00 63.44 120 SER A C 1
ATOM 962 O O . SER A 1 120 ? 13.319 3.388 -9.677 1.00 63.44 120 SER A O 1
ATOM 964 N N . ALA A 1 121 ? 12.820 5.563 -9.589 1.00 78.31 121 ALA A N 1
ATOM 965 C CA . ALA A 1 121 ? 12.122 5.609 -10.880 1.00 78.31 121 ALA A CA 1
ATOM 966 C C . ALA A 1 121 ? 10.916 4.647 -10.988 1.00 78.31 121 ALA A C 1
ATOM 968 O O . ALA A 1 121 ? 10.487 4.285 -12.076 1.00 78.31 121 ALA A O 1
ATOM 969 N N . ILE A 1 122 ? 10.344 4.240 -9.853 1.00 85.56 122 ILE A N 1
ATOM 970 C CA . ILE A 1 122 ? 9.149 3.393 -9.792 1.00 85.56 122 ILE A CA 1
ATOM 971 C C . ILE A 1 122 ? 8.073 4.148 -9.024 1.00 85.56 122 ILE A C 1
ATOM 973 O O . ILE A 1 122 ? 8.297 4.598 -7.891 1.00 85.56 122 ILE A O 1
ATOM 977 N N . GLN A 1 123 ? 6.897 4.246 -9.632 1.00 88.69 123 GLN A N 1
ATOM 978 C CA . GLN A 1 123 ? 5.677 4.703 -8.982 1.00 88.69 123 GLN A CA 1
ATOM 979 C C . GLN A 1 123 ? 4.779 3.502 -8.729 1.00 88.69 123 GLN A C 1
ATOM 981 O O . GLN A 1 123 ? 4.439 2.762 -9.651 1.00 88.69 123 GLN A O 1
ATOM 986 N N . ARG A 1 124 ? 4.387 3.309 -7.476 1.00 90.88 124 ARG A N 1
ATOM 987 C CA . ARG A 1 124 ? 3.493 2.230 -7.074 1.00 90.88 124 ARG A CA 1
ATOM 988 C C . ARG A 1 124 ? 2.096 2.771 -6.841 1.00 90.88 124 ARG A C 1
ATOM 990 O O . ARG A 1 124 ? 1.939 3.747 -6.121 1.00 90.88 124 ARG A O 1
ATOM 997 N N . TYR A 1 125 ? 1.094 2.095 -7.380 1.00 91.56 125 TYR A N 1
ATOM 998 C CA . TYR A 1 125 ? -0.297 2.499 -7.277 1.00 91.56 125 TYR A CA 1
ATOM 999 C C . TYR A 1 125 ? -1.127 1.408 -6.610 1.00 91.56 125 TYR A C 1
ATOM 1001 O O . TYR A 1 125 ? -1.107 0.250 -7.031 1.00 91.56 125 TYR A O 1
ATOM 1009 N N . LEU A 1 126 ? -1.867 1.794 -5.575 1.00 92.94 126 LEU A N 1
ATOM 1010 C CA . LEU A 1 126 ? -2.865 0.972 -4.900 1.00 92.94 126 LEU A CA 1
ATOM 1011 C C . LEU A 1 126 ? -4.216 1.663 -5.061 1.00 92.94 126 LEU A C 1
ATOM 1013 O O . LEU A 1 126 ? -4.392 2.789 -4.599 1.00 92.94 126 LEU A O 1
ATOM 1017 N N . ILE A 1 127 ? -5.154 1.008 -5.734 1.00 91.88 127 ILE A N 1
ATOM 1018 C CA . ILE A 1 127 ? -6.510 1.522 -5.926 1.00 91.88 127 ILE A CA 1
ATOM 1019 C C . ILE A 1 127 ? -7.447 0.706 -5.057 1.00 91.88 127 ILE A C 1
ATOM 1021 O O . ILE A 1 127 ? -7.505 -0.517 -5.182 1.00 91.88 127 ILE A O 1
ATOM 1025 N N . PHE A 1 128 ? -8.201 1.393 -4.211 1.00 89.88 128 PHE A N 1
ATOM 1026 C CA . PHE A 1 128 ? -9.194 0.805 -3.334 1.00 89.88 128 PHE A CA 1
ATOM 1027 C C . PHE A 1 128 ? -10.591 1.230 -3.731 1.00 89.88 128 PHE A C 1
ATOM 1029 O O . PHE A 1 128 ? -10.821 2.374 -4.109 1.00 89.88 128 PHE A O 1
ATOM 1036 N N . GLN A 1 129 ? -11.531 0.319 -3.554 1.00 87.25 129 GLN A N 1
ATOM 1037 C CA . GLN A 1 129 ? -12.953 0.591 -3.624 1.00 87.25 129 GLN A CA 1
ATOM 1038 C C . GLN A 1 129 ? -13.542 0.363 -2.238 1.00 87.25 129 GLN A C 1
ATOM 1040 O O . GLN A 1 129 ? -13.234 -0.651 -1.608 1.00 87.25 129 GLN A O 1
ATOM 1045 N N . ALA A 1 130 ? -14.386 1.278 -1.761 1.00 81.50 130 ALA A N 1
ATOM 1046 C CA . ALA A 1 130 ? -15.168 1.004 -0.564 1.00 81.50 130 ALA A CA 1
ATOM 1047 C C . ALA A 1 130 ? -16.485 0.292 -0.903 1.00 81.50 130 ALA A C 1
ATOM 1049 O O . ALA A 1 130 ? -17.232 0.690 -1.799 1.00 81.50 130 ALA A O 1
ATOM 1050 N N . ILE A 1 131 ? -16.742 -0.787 -0.173 1.00 81.38 131 ILE A N 1
ATOM 1051 C CA . ILE A 1 131 ? -17.907 -1.660 -0.268 1.00 81.38 131 ILE A CA 1
ATOM 1052 C C . ILE A 1 131 ? -18.374 -1.876 1.173 1.00 81.38 131 ILE A C 1
ATOM 1054 O O . ILE A 1 131 ? -17.586 -2.330 1.996 1.00 81.38 131 ILE A O 1
ATOM 1058 N N . GLN A 1 132 ? -19.630 -1.535 1.488 1.00 77.75 132 GLN A N 1
ATOM 1059 C CA . GLN A 1 132 ? -20.219 -1.743 2.826 1.00 77.75 132 GLN A CA 1
ATOM 1060 C C . GLN A 1 132 ? -19.330 -1.216 3.980 1.00 77.75 132 GLN A C 1
ATOM 1062 O O . GLN A 1 132 ? -19.013 -1.942 4.918 1.00 77.75 132 GLN A O 1
ATOM 1067 N N . ASP A 1 133 ? -18.887 0.043 3.886 1.00 73.44 133 ASP A N 1
ATOM 1068 C CA . ASP A 1 133 ? -18.033 0.730 4.878 1.00 73.44 133 ASP A CA 1
ATOM 1069 C C . ASP A 1 133 ? -16.643 0.101 5.126 1.00 73.44 133 ASP A C 1
ATOM 1071 O O . ASP A 1 133 ? -15.983 0.401 6.128 1.00 73.44 133 ASP A O 1
ATOM 1075 N N . GLN A 1 134 ? -16.174 -0.758 4.215 1.00 82.38 134 GLN A N 1
ATOM 1076 C CA . GLN A 1 134 ? -14.820 -1.314 4.206 1.00 82.38 134 GLN A CA 1
ATOM 1077 C C . GLN A 1 134 ? -14.124 -1.026 2.882 1.00 82.38 134 GLN A C 1
ATOM 1079 O O . GLN A 1 134 ? -14.757 -1.018 1.831 1.00 82.38 134 GLN A O 1
ATOM 1084 N N . PHE A 1 135 ? -12.808 -0.826 2.918 1.00 86.38 135 PHE A N 1
ATOM 1085 C CA . PHE A 1 135 ? -12.002 -0.616 1.719 1.00 86.38 135 PHE A CA 1
ATOM 1086 C C . PHE A 1 135 ? -11.347 -1.923 1.277 1.00 86.38 135 PHE A C 1
ATOM 1088 O O . PHE A 1 135 ? -10.680 -2.592 2.067 1.00 86.38 135 PHE A O 1
ATOM 1095 N N . TYR A 1 136 ? -11.481 -2.249 -0.005 1.00 91.38 136 TYR A N 1
ATOM 1096 C CA . TYR A 1 136 ? -10.870 -3.415 -0.633 1.00 91.38 136 TYR A CA 1
ATOM 1097 C C . TYR A 1 136 ? -9.945 -2.974 -1.755 1.00 91.38 136 TYR A C 1
ATOM 1099 O O . TYR A 1 136 ? -10.264 -2.047 -2.499 1.00 91.38 136 TYR A O 1
ATOM 1107 N N . LEU A 1 137 ? -8.798 -3.634 -1.885 1.00 94.12 137 LEU A N 1
ATOM 1108 C CA . LEU A 1 137 ? -7.898 -3.424 -3.008 1.00 94.12 137 LEU A CA 1
ATOM 1109 C C . LEU A 1 137 ? -8.603 -3.886 -4.288 1.00 94.12 137 LEU A C 1
ATOM 1111 O O . LEU A 1 137 ? -8.919 -5.069 -4.438 1.00 94.12 137 LEU A O 1
ATOM 1115 N N . ARG A 1 138 ? -8.802 -2.948 -5.214 1.00 93.38 138 ARG A N 1
ATOM 1116 C CA . ARG A 1 138 ? -9.324 -3.188 -6.561 1.00 93.38 138 ARG A CA 1
ATOM 1117 C C . ARG A 1 138 ? -8.190 -3.461 -7.542 1.00 93.38 138 ARG A C 1
ATOM 1119 O O . ARG A 1 138 ? -8.279 -4.408 -8.321 1.00 93.38 138 ARG A O 1
ATOM 1126 N N . GLN A 1 139 ? -7.116 -2.668 -7.488 1.00 94.31 139 GLN A N 1
ATOM 1127 C CA . GLN A 1 139 ? -5.942 -2.835 -8.350 1.00 94.31 139 GLN A CA 1
ATOM 1128 C C . GLN A 1 139 ? -4.634 -2.524 -7.618 1.00 94.31 139 GLN A C 1
ATOM 1130 O O . GLN A 1 139 ? -4.569 -1.615 -6.791 1.00 94.31 139 GLN A O 1
ATOM 1135 N N . TYR A 1 140 ? -3.577 -3.249 -7.984 1.00 94.94 140 TYR A N 1
ATOM 1136 C CA . TY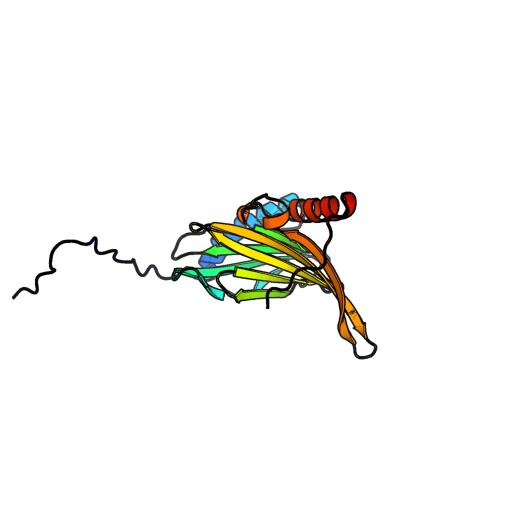R A 1 140 ? -2.194 -2.931 -7.629 1.00 94.94 140 TYR A CA 1
ATOM 1137 C C . TYR A 1 140 ? -1.313 -3.023 -8.873 1.00 94.94 140 TYR A C 1
ATOM 1139 O O . TYR A 1 140 ? -1.230 -4.076 -9.512 1.00 94.94 140 TYR A O 1
ATOM 1147 N N . TYR A 1 141 ? -0.649 -1.917 -9.201 1.00 93.50 141 TYR A N 1
ATOM 1148 C CA . TYR A 1 141 ? 0.259 -1.832 -10.336 1.00 93.50 141 TYR A CA 1
ATOM 1149 C C . TYR A 1 141 ? 1.462 -0.932 -10.051 1.00 93.50 141 TYR A C 1
ATOM 1151 O O . TYR A 1 141 ? 1.457 -0.117 -9.126 1.00 93.50 141 TYR A O 1
ATOM 1159 N N . GLU A 1 142 ? 2.501 -1.081 -10.864 1.00 92.56 142 GLU A N 1
ATOM 1160 C CA . GLU A 1 142 ? 3.665 -0.197 -10.872 1.00 92.56 142 GLU A CA 1
ATOM 1161 C C . GLU A 1 142 ? 3.860 0.425 -12.250 1.00 92.56 142 GLU A C 1
ATOM 1163 O O . GLU A 1 142 ? 3.640 -0.222 -13.275 1.00 92.56 142 GLU A O 1
ATOM 1168 N N . VAL A 1 143 ? 4.301 1.679 -12.255 1.00 90.81 143 VAL A N 1
ATOM 1169 C CA . VAL A 1 143 ? 4.778 2.401 -13.432 1.00 90.81 143 VAL A CA 1
ATOM 1170 C C . VAL A 1 143 ? 6.283 2.575 -13.291 1.00 90.81 143 VAL A C 1
ATOM 1172 O O . VAL A 1 143 ? 6.775 3.038 -12.260 1.00 90.81 143 VAL A O 1
ATOM 1175 N N . PHE A 1 144 ? 7.004 2.200 -14.340 1.00 89.75 144 PHE A N 1
ATOM 1176 C CA . PHE A 1 144 ? 8.448 2.334 -14.449 1.00 89.75 144 PHE A CA 1
ATOM 1177 C C . PHE A 1 144 ? 8.757 3.598 -15.238 1.00 89.75 144 PHE A C 1
ATOM 1179 O O . PHE A 1 144 ? 8.221 3.813 -16.330 1.00 89.75 144 PHE A O 1
ATOM 1186 N N . LEU A 1 145 ? 9.618 4.428 -14.673 1.00 88.69 145 LEU A N 1
ATOM 1187 C CA . LEU A 1 145 ? 10.064 5.686 -15.234 1.00 88.69 145 LEU A CA 1
ATOM 1188 C C . LEU A 1 145 ? 11.543 5.579 -15.620 1.00 88.69 145 LEU A C 1
ATOM 1190 O O . LEU A 1 145 ? 12.308 4.841 -15.002 1.00 88.69 145 LEU A O 1
ATOM 1194 N N . ALA A 1 146 ? 11.949 6.352 -16.616 1.00 85.62 146 ALA A N 1
ATOM 1195 C CA . ALA A 1 146 ? 13.342 6.703 -16.854 1.00 85.62 146 ALA A CA 1
ATOM 1196 C C . ALA A 1 146 ? 13.482 8.226 -16.830 1.00 85.62 146 ALA A C 1
ATOM 1198 O O . ALA A 1 146 ? 12.501 8.955 -16.977 1.00 85.62 146 ALA A O 1
ATOM 1199 N N . GLN A 1 147 ? 14.699 8.703 -16.598 1.00 82.50 147 GLN A N 1
ATOM 1200 C CA . GLN A 1 147 ? 15.036 10.114 -16.747 1.00 82.50 147 GLN A CA 1
ATOM 1201 C C . GLN A 1 147 ? 15.661 10.308 -18.124 1.00 82.50 147 GLN A C 1
ATOM 1203 O O . GLN A 1 147 ? 16.507 9.511 -18.526 1.00 82.50 147 GLN A O 1
ATOM 1208 N N . ASP A 1 148 ? 15.224 11.336 -18.841 1.00 78.69 148 ASP A N 1
ATOM 1209 C CA . ASP A 1 148 ? 15.916 11.799 -20.042 1.00 78.69 148 ASP A CA 1
ATOM 1210 C C . ASP A 1 148 ? 17.118 12.695 -19.679 1.00 78.69 148 ASP A C 1
ATOM 1212 O O . ASP A 1 148 ? 17.395 12.956 -18.502 1.00 78.69 148 ASP A O 1
ATOM 1216 N N . ASP A 1 149 ? 17.828 13.195 -20.693 1.00 81.69 149 ASP A N 1
ATOM 1217 C CA . ASP A 1 149 ? 18.972 14.103 -20.520 1.00 81.69 149 ASP A CA 1
ATOM 1218 C C . ASP A 1 149 ? 18.597 15.409 -19.788 1.00 81.69 149 ASP A C 1
ATOM 1220 O O . ASP A 1 149 ? 19.448 16.060 -19.177 1.00 81.69 149 ASP A O 1
ATOM 1224 N N . LEU A 1 150 ? 17.310 15.776 -19.795 1.00 81.50 150 LEU A N 1
ATOM 1225 C CA . LEU A 1 150 ? 16.751 16.937 -19.100 1.00 81.50 150 LEU A CA 1
ATOM 1226 C C . LEU A 1 150 ? 16.289 16.608 -17.669 1.00 81.50 150 LEU A C 1
ATOM 1228 O O . LEU A 1 150 ? 15.754 17.478 -16.980 1.00 81.50 150 LEU A O 1
ATOM 1232 N N . LYS A 1 151 ? 16.522 15.376 -17.194 1.00 76.75 151 LYS A N 1
ATOM 1233 C CA . LYS A 1 151 ? 16.064 14.841 -15.899 1.00 76.75 151 LYS A CA 1
ATOM 1234 C C . LYS A 1 151 ? 14.542 14.850 -15.740 1.00 76.75 151 LYS A C 1
ATOM 1236 O O . LYS A 1 151 ? 14.044 14.782 -14.612 1.00 76.75 151 LYS A O 1
ATOM 1241 N N . ILE A 1 152 ? 13.802 14.902 -16.844 1.00 78.12 152 ILE A N 1
ATOM 1242 C CA . ILE A 1 152 ? 12.347 14.816 -16.848 1.00 78.12 152 ILE A CA 1
ATOM 1243 C C . ILE A 1 152 ? 11.968 13.328 -16.784 1.00 78.12 152 ILE A C 1
ATOM 1245 O O . ILE A 1 152 ? 12.402 12.535 -17.628 1.00 78.12 152 ILE A O 1
ATOM 1249 N N . PRO A 1 153 ? 11.185 12.903 -15.774 1.00 80.38 153 PRO A N 1
ATOM 1250 C CA . PRO A 1 153 ? 10.728 11.524 -15.693 1.00 80.38 153 PRO A CA 1
ATOM 1251 C C . PRO A 1 153 ? 9.722 11.225 -16.810 1.00 80.38 153 PRO A C 1
ATOM 1253 O O . PRO A 1 153 ? 8.699 11.899 -16.916 1.00 80.38 153 PRO A O 1
ATOM 1256 N N . HIS A 1 154 ? 9.967 10.178 -17.594 1.00 84.94 154 HIS A N 1
ATOM 1257 C CA . HIS A 1 154 ? 9.031 9.669 -18.596 1.00 84.94 154 HIS A CA 1
ATOM 1258 C C . HIS A 1 154 ? 8.744 8.183 -18.371 1.00 84.94 154 HIS A C 1
ATOM 1260 O O . HIS A 1 154 ? 9.592 7.426 -17.898 1.00 84.94 154 HIS A O 1
ATOM 1266 N N . LYS A 1 155 ? 7.521 7.759 -18.695 1.00 89.38 155 LYS A N 1
ATOM 1267 C CA . LYS A 1 155 ? 7.064 6.375 -18.528 1.00 89.38 155 LYS A CA 1
ATOM 1268 C C . LYS A 1 155 ? 7.700 5.467 -19.580 1.00 89.38 155 LYS A C 1
ATOM 1270 O O . LYS A 1 155 ? 7.507 5.678 -20.771 1.00 89.38 155 LYS A O 1
ATOM 1275 N N . ILE A 1 156 ? 8.390 4.426 -19.121 1.00 88.75 156 ILE A N 1
ATOM 1276 C CA . ILE A 1 156 ? 9.003 3.387 -19.967 1.00 88.75 156 ILE A CA 1
ATOM 1277 C C . ILE A 1 156 ? 8.259 2.050 -19.900 1.00 88.75 156 ILE A C 1
ATOM 1279 O O . ILE A 1 156 ? 8.498 1.158 -20.708 1.00 88.75 156 ILE A O 1
ATOM 1283 N N . GLY A 1 157 ? 7.351 1.891 -18.940 1.00 88.19 157 GLY A N 1
ATOM 1284 C CA . GLY A 1 157 ? 6.540 0.689 -18.827 1.00 88.19 157 GLY A CA 1
ATOM 1285 C C . GLY A 1 157 ? 5.610 0.724 -17.629 1.00 88.19 157 GLY A C 1
ATOM 1286 O O . GLY A 1 157 ? 5.683 1.606 -16.775 1.00 88.19 157 GLY A O 1
ATOM 1287 N N . GLU A 1 158 ? 4.734 -0.266 -17.556 1.00 91.38 158 GLU A N 1
ATOM 1288 C CA . GLU A 1 158 ? 3.827 -0.468 -16.434 1.00 91.38 158 GLU A CA 1
ATOM 1289 C C . GLU A 1 158 ? 3.447 -1.941 -16.310 1.00 91.38 158 GLU A C 1
ATOM 1291 O O . GLU A 1 158 ? 3.457 -2.677 -17.298 1.00 91.38 158 GLU A O 1
ATOM 1296 N N . LYS A 1 159 ? 3.137 -2.379 -15.089 1.00 92.31 159 LYS A N 1
ATOM 1297 C CA . LYS A 1 159 ? 2.719 -3.753 -14.803 1.00 92.31 159 LYS A CA 1
ATOM 1298 C C . LYS A 1 159 ? 1.613 -3.777 -13.759 1.00 92.31 159 LYS A C 1
ATOM 1300 O O . LYS A 1 159 ? 1.813 -3.335 -12.631 1.00 92.31 159 LYS A O 1
ATOM 1305 N N . LEU A 1 160 ? 0.469 -4.338 -14.138 1.00 93.81 160 LEU A N 1
ATOM 1306 C CA . LEU A 1 160 ? -0.661 -4.677 -13.283 1.00 93.81 160 LEU A CA 1
ATOM 1307 C C . LEU A 1 160 ? -0.418 -6.033 -12.629 1.00 93.81 160 LEU A C 1
ATOM 1309 O O . LEU A 1 160 ? -0.492 -7.073 -13.289 1.00 93.81 160 LEU A O 1
ATOM 1313 N N . TYR A 1 161 ? -0.152 -6.013 -11.327 1.00 94.81 161 TYR A N 1
ATOM 1314 C CA . TYR A 1 161 ? 0.128 -7.221 -10.557 1.00 94.81 161 TYR A CA 1
ATOM 1315 C C . TYR A 1 161 ? -1.130 -7.873 -10.008 1.00 94.81 161 TYR A C 1
ATOM 1317 O O . TYR A 1 161 ? -1.207 -9.095 -9.953 1.00 94.81 161 TYR A O 1
ATOM 1325 N N . TYR A 1 162 ? -2.135 -7.076 -9.658 1.00 95.00 162 TYR A N 1
ATOM 1326 C CA . TYR A 1 162 ? -3.398 -7.576 -9.133 1.00 95.00 162 TYR A CA 1
ATOM 1327 C C . TYR A 1 162 ? -4.574 -6.748 -9.646 1.00 95.00 162 TYR A C 1
ATOM 1329 O O . TYR A 1 162 ? -4.498 -5.517 -9.711 1.00 95.00 162 TYR A O 1
ATOM 1337 N N . ASN A 1 163 ? -5.658 -7.440 -9.981 1.00 93.56 163 ASN A N 1
ATOM 1338 C CA . ASN A 1 163 ? -6.946 -6.891 -10.362 1.00 93.56 163 ASN A CA 1
ATOM 1339 C C . ASN A 1 163 ? -8.050 -7.789 -9.789 1.00 93.56 163 ASN A C 1
ATOM 1341 O O . ASN A 1 163 ? -8.169 -8.953 -10.167 1.00 93.56 163 ASN A O 1
ATOM 1345 N N . GLN A 1 164 ? -8.888 -7.229 -8.918 1.00 92.06 164 GLN A N 1
ATOM 1346 C CA . GLN A 1 164 ? -9.952 -7.962 -8.224 1.00 92.06 164 GLN A CA 1
ATOM 1347 C C . GLN A 1 164 ? -10.901 -8.711 -9.181 1.00 92.06 164 GLN A C 1
ATOM 1349 O O . GLN A 1 164 ? -11.342 -9.820 -8.879 1.00 92.06 164 GLN A O 1
ATOM 1354 N N . GLU A 1 165 ? -11.227 -8.132 -10.338 1.00 89.62 165 GLU A N 1
ATOM 1355 C CA . GLU A 1 165 ? -12.152 -8.735 -11.304 1.00 89.62 165 GLU A CA 1
ATOM 1356 C C . GLU A 1 165 ? -11.536 -9.945 -12.010 1.00 89.62 165 GLU A C 1
ATOM 1358 O O . GLU A 1 165 ? -12.245 -10.919 -12.275 1.00 89.62 165 GLU A O 1
ATOM 1363 N N . ARG A 1 166 ? -10.228 -9.899 -12.283 1.00 89.44 166 ARG A N 1
ATOM 1364 C CA . ARG A 1 166 ? -9.461 -11.004 -12.872 1.00 89.44 166 ARG A CA 1
ATOM 1365 C C . ARG A 1 166 ? -9.176 -12.092 -11.843 1.00 89.44 166 ARG A C 1
ATOM 1367 O O . ARG A 1 166 ? -9.446 -13.260 -12.099 1.00 89.44 166 ARG A O 1
ATOM 1374 N N . ASP A 1 167 ? -8.640 -11.699 -10.692 1.00 89.31 167 ASP A N 1
ATOM 1375 C CA . ASP A 1 167 ? -8.109 -12.618 -9.685 1.00 89.31 167 ASP A CA 1
ATOM 1376 C C . ASP A 1 167 ? -9.218 -13.227 -8.806 1.00 89.31 167 ASP A C 1
ATOM 1378 O O . ASP A 1 167 ? -8.969 -14.180 -8.074 1.00 89.31 167 ASP A O 1
ATOM 1382 N N . LYS A 1 168 ? -10.453 -12.694 -8.877 1.00 90.19 168 LYS A N 1
ATOM 1383 C CA . LYS A 1 168 ? -11.644 -13.146 -8.122 1.00 90.19 168 LYS A CA 1
ATOM 1384 C C . LYS A 1 168 ? -11.430 -13.233 -6.606 1.00 90.19 168 LYS A C 1
ATOM 1386 O O . LYS A 1 168 ? -12.187 -13.894 -5.900 1.00 90.19 168 LYS A O 1
ATOM 1391 N N . GLN A 1 169 ? -10.426 -12.529 -6.101 1.00 91.75 169 GLN A N 1
ATOM 1392 C CA . GLN A 1 169 ? -10.072 -12.456 -4.695 1.00 91.75 169 GLN A CA 1
ATOM 1393 C C . GLN A 1 169 ? -10.346 -11.041 -4.200 1.00 91.75 169 GLN A C 1
ATOM 1395 O O . GLN A 1 169 ? -9.975 -10.084 -4.864 1.00 91.75 169 GLN A O 1
ATOM 1400 N N . GLN A 1 170 ? -10.971 -10.901 -3.033 1.00 93.81 170 GLN A N 1
ATOM 1401 C CA . GLN A 1 170 ? -11.080 -9.616 -2.344 1.00 93.81 170 GLN A CA 1
ATOM 1402 C C . GLN A 1 170 ? -9.966 -9.501 -1.307 1.00 93.81 170 GLN A C 1
ATOM 1404 O O . GLN A 1 170 ? -9.791 -10.394 -0.478 1.00 93.81 170 GLN A O 1
ATOM 1409 N N . ILE A 1 171 ? -9.224 -8.395 -1.343 1.00 94.88 171 ILE A N 1
ATOM 1410 C CA . ILE A 1 171 ? -8.151 -8.108 -0.387 1.00 94.88 171 ILE A CA 1
ATOM 1411 C C . ILE A 1 171 ? -8.571 -6.894 0.445 1.00 94.88 171 ILE A C 1
ATOM 1413 O O . ILE A 1 171 ? -8.525 -5.771 -0.062 1.00 94.88 171 ILE A O 1
ATOM 1417 N N . PRO A 1 172 ? -8.998 -7.084 1.705 1.00 93.31 172 PRO A N 1
ATOM 1418 C CA . PRO A 1 172 ? -9.331 -5.972 2.584 1.00 93.31 172 PRO A CA 1
ATOM 1419 C C . PRO A 1 172 ? -8.098 -5.111 2.864 1.00 93.31 172 PRO A C 1
ATOM 1421 O O . PRO A 1 172 ? -6.997 -5.640 3.044 1.00 93.31 172 PRO A O 1
ATOM 1424 N N . MET A 1 173 ? -8.273 -3.795 2.957 1.00 91.19 173 MET A N 1
ATOM 1425 C CA . MET A 1 173 ? -7.181 -2.843 3.162 1.00 91.19 173 MET A CA 1
ATOM 1426 C C . MET A 1 173 ? -6.317 -3.191 4.378 1.00 91.19 173 MET A C 1
ATOM 1428 O O . MET A 1 173 ? -5.097 -3.160 4.284 1.00 91.19 173 MET A O 1
ATOM 1432 N N . GLN A 1 174 ? -6.929 -3.606 5.485 1.00 89.50 174 GLN A N 1
ATOM 1433 C CA . GLN A 1 174 ? -6.244 -3.980 6.725 1.00 89.50 174 GLN A CA 1
ATOM 1434 C C . GLN A 1 174 ? -5.310 -5.192 6.602 1.00 89.50 174 GLN A C 1
ATOM 1436 O O . GLN A 1 174 ? -4.501 -5.436 7.490 1.00 89.50 174 GLN A O 1
ATOM 1441 N N . THR A 1 175 ? -5.429 -5.971 5.524 1.00 91.88 175 THR A N 1
ATOM 1442 C CA . THR A 1 175 ? -4.549 -7.120 5.253 1.00 91.88 175 THR A CA 1
ATOM 1443 C C . THR A 1 175 ? -3.324 -6.740 4.424 1.00 91.88 175 THR A C 1
ATOM 1445 O O . THR A 1 175 ? -2.410 -7.555 4.257 1.00 91.88 175 THR A O 1
ATOM 1448 N N . LEU A 1 176 ? -3.283 -5.509 3.899 1.00 92.12 176 LEU A N 1
ATOM 1449 C CA . LEU A 1 176 ? -2.157 -5.054 3.105 1.00 92.12 176 LEU A CA 1
ATOM 1450 C C . LEU A 1 176 ? -0.885 -4.976 3.926 1.00 92.12 176 LEU A C 1
ATOM 1452 O O . LEU A 1 176 ? -0.827 -4.430 5.023 1.00 92.12 176 LEU A O 1
ATOM 1456 N N . SER A 1 177 ? 0.161 -5.514 3.321 1.00 91.38 177 SER A N 1
ATOM 1457 C CA . SER A 1 177 ? 1.499 -5.559 3.872 1.00 91.38 177 SER A CA 1
ATOM 1458 C C . SER A 1 177 ? 2.491 -5.700 2.722 1.00 91.38 177 SER A C 1
ATOM 1460 O O . SER A 1 177 ? 2.143 -6.181 1.637 1.00 91.38 177 SER A O 1
ATOM 1462 N N . THR A 1 178 ? 3.745 -5.312 2.947 1.00 90.31 178 THR A N 1
ATOM 1463 C CA . THR A 1 178 ? 4.801 -5.482 1.940 1.00 90.31 178 THR A CA 1
ATOM 1464 C C . THR A 1 178 ? 4.937 -6.945 1.479 1.00 90.31 178 THR A C 1
ATOM 1466 O O . THR A 1 178 ? 4.977 -7.161 0.267 1.00 90.31 178 THR A O 1
ATOM 1469 N N . PRO A 1 179 ? 4.910 -7.968 2.364 1.00 92.31 179 PRO A N 1
ATOM 1470 C CA . PRO A 1 179 ? 4.941 -9.367 1.933 1.00 92.31 179 PRO A CA 1
ATOM 1471 C C . PRO A 1 179 ? 3.767 -9.775 1.035 1.00 92.31 179 PRO A C 1
ATOM 1473 O O . PRO A 1 179 ? 3.963 -10.559 0.109 1.00 92.31 179 PRO A O 1
ATOM 1476 N N . LEU A 1 180 ? 2.555 -9.261 1.279 1.00 94.25 180 LEU A N 1
ATOM 1477 C CA . LEU A 1 180 ? 1.404 -9.546 0.416 1.00 94.25 180 LEU A CA 1
ATOM 1478 C C . LEU A 1 180 ? 1.600 -8.952 -0.984 1.00 94.25 180 LEU A C 1
ATOM 1480 O O . LEU A 1 180 ? 1.391 -9.651 -1.973 1.00 94.25 180 LEU A O 1
ATOM 1484 N N . LEU A 1 181 ? 2.053 -7.698 -1.079 1.00 93.38 181 LEU A N 1
ATOM 1485 C CA . LEU A 1 181 ? 2.321 -7.057 -2.371 1.00 93.38 181 LEU A CA 1
ATOM 1486 C C . LEU A 1 181 ? 3.417 -7.787 -3.161 1.00 93.38 181 LEU A C 1
ATOM 1488 O O . LEU A 1 181 ? 3.276 -7.982 -4.367 1.00 93.38 181 LEU A O 1
ATOM 1492 N N . GLU A 1 182 ? 4.476 -8.252 -2.494 1.00 92.88 182 GLU A N 1
ATOM 1493 C CA . GLU A 1 182 ? 5.511 -9.062 -3.147 1.00 92.88 182 GLU A CA 1
ATOM 1494 C C . GLU A 1 182 ? 4.975 -10.415 -3.626 1.00 9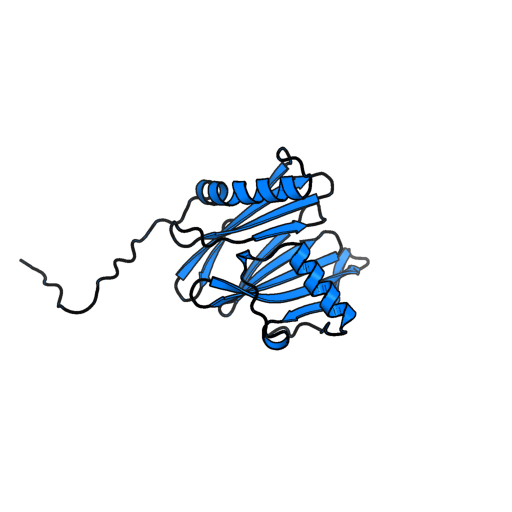2.88 182 GLU A C 1
ATOM 1496 O O . GLU A 1 182 ? 5.288 -10.828 -4.741 1.00 92.88 182 GLU A O 1
ATOM 1501 N N . LYS A 1 183 ? 4.113 -11.084 -2.849 1.00 94.50 183 LYS A N 1
ATOM 1502 C CA . LYS A 1 183 ? 3.454 -12.326 -3.290 1.00 94.50 183 LYS A CA 1
ATOM 1503 C C . LYS A 1 183 ? 2.611 -12.110 -4.545 1.00 94.50 183 LYS A C 1
ATOM 1505 O O . LYS A 1 183 ? 2.718 -12.905 -5.474 1.00 94.50 183 LYS A O 1
ATOM 1510 N N . LEU A 1 184 ? 1.825 -11.032 -4.599 1.00 94.44 184 LEU A N 1
ATOM 1511 C CA . LEU A 1 184 ? 1.027 -10.685 -5.782 1.00 94.44 184 LEU A CA 1
ATOM 1512 C C . LEU A 1 184 ? 1.924 -10.431 -7.002 1.00 94.44 184 LEU A C 1
ATOM 1514 O O . LEU A 1 184 ? 1.663 -10.949 -8.086 1.00 94.44 184 LEU A O 1
ATOM 1518 N N . ARG A 1 185 ? 3.025 -9.693 -6.816 1.00 92.75 185 ARG A N 1
ATOM 1519 C CA . ARG A 1 185 ? 4.014 -9.431 -7.871 1.00 92.75 185 ARG A CA 1
ATOM 1520 C C . ARG A 1 185 ? 4.659 -10.720 -8.388 1.00 92.75 185 ARG A C 1
ATOM 1522 O O . ARG A 1 185 ? 4.762 -10.906 -9.598 1.00 92.75 185 ARG A O 1
ATOM 1529 N N . LEU A 1 186 ? 5.073 -11.612 -7.489 1.00 93.00 186 LEU A N 1
ATOM 1530 C CA . LEU A 1 186 ? 5.694 -12.890 -7.843 1.00 93.00 186 LEU A CA 1
ATOM 1531 C C . LEU A 1 186 ? 4.719 -13.815 -8.569 1.00 93.00 186 LEU A C 1
ATOM 1533 O O . LEU A 1 186 ? 5.065 -14.319 -9.633 1.00 93.00 186 LEU A O 1
ATOM 1537 N N . ALA A 1 187 ? 3.501 -13.984 -8.049 1.00 90.69 187 ALA A N 1
ATOM 1538 C CA . ALA A 1 187 ? 2.471 -14.810 -8.677 1.00 90.69 187 ALA A CA 1
ATOM 1539 C C . ALA A 1 187 ? 2.151 -14.316 -10.094 1.00 90.69 187 ALA A C 1
ATOM 1541 O O . ALA A 1 187 ? 2.098 -15.097 -11.042 1.00 90.69 187 ALA A O 1
ATOM 1542 N N . CYS A 1 188 ? 2.029 -12.999 -10.257 1.00 91.12 188 CYS A N 1
ATOM 1543 C CA . CYS A 1 188 ? 1.821 -12.368 -11.551 1.00 91.12 188 CYS A CA 1
ATOM 1544 C C . CYS A 1 188 ? 2.907 -12.739 -12.573 1.00 91.12 188 CYS A C 1
ATOM 1546 O O . CYS A 1 188 ? 2.593 -13.116 -13.703 1.00 91.12 188 CYS A O 1
ATOM 1548 N N . VAL A 1 189 ? 4.181 -12.655 -12.175 1.00 89.31 189 VAL A N 1
ATOM 1549 C CA . VAL A 1 189 ? 5.322 -12.973 -13.048 1.00 89.31 189 VAL A CA 1
ATOM 1550 C C . VAL A 1 189 ? 5.400 -14.473 -13.329 1.00 89.31 189 VAL A C 1
ATOM 1552 O O . VAL A 1 189 ? 5.560 -14.867 -14.478 1.00 89.31 189 VAL A O 1
ATOM 1555 N N . GLN A 1 190 ? 5.258 -15.312 -12.303 1.00 90.81 190 GLN A N 1
ATOM 1556 C CA . GLN A 1 190 ? 5.380 -16.769 -12.418 1.00 90.81 190 GLN A CA 1
ATOM 1557 C C . GLN A 1 190 ? 4.292 -17.387 -13.299 1.00 90.81 190 GLN A C 1
ATOM 1559 O O . GLN A 1 190 ? 4.556 -18.346 -14.019 1.00 90.81 190 GLN A O 1
ATOM 1564 N N . HIS A 1 191 ? 3.082 -16.832 -13.259 1.00 86.94 191 HIS A N 1
ATOM 1565 C CA . HIS A 1 191 ? 1.941 -17.338 -14.018 1.00 86.94 191 HIS A CA 1
ATOM 1566 C C . HIS A 1 191 ? 1.674 -16.554 -15.311 1.00 86.94 191 HIS A C 1
ATOM 1568 O O . HIS A 1 191 ? 0.659 -16.794 -15.958 1.00 86.94 191 HIS A O 1
ATOM 1574 N N . ASN A 1 192 ? 2.563 -15.627 -15.701 1.00 82.31 192 ASN A N 1
ATOM 1575 C CA . ASN A 1 192 ? 2.387 -14.743 -16.863 1.00 82.31 192 ASN A CA 1
ATOM 1576 C C . ASN A 1 192 ? 1.037 -13.996 -16.869 1.00 82.31 192 ASN A C 1
ATOM 1578 O O . ASN A 1 192 ? 0.433 -13.774 -17.915 1.00 82.31 192 ASN A O 1
ATOM 1582 N N . LEU A 1 193 ? 0.565 -13.591 -15.687 1.00 80.88 193 LEU A N 1
ATOM 1583 C CA . LEU A 1 193 ? -0.685 -12.841 -15.504 1.00 80.88 193 LEU A CA 1
ATOM 1584 C C . LEU A 1 193 ? -0.464 -11.323 -15.524 1.00 80.88 193 LEU A C 1
ATOM 1586 O O . LEU A 1 193 ? -1.418 -10.554 -15.402 1.00 80.88 193 LEU A O 1
ATOM 1590 N N . CYS A 1 194 ? 0.790 -10.881 -15.647 1.00 85.31 194 CYS A N 1
ATOM 1591 C CA . CYS A 1 194 ? 1.117 -9.463 -15.676 1.00 85.31 194 CYS A CA 1
ATOM 1592 C C . CYS A 1 194 ? 0.596 -8.815 -16.945 1.00 85.31 194 CYS A C 1
ATOM 1594 O O . CYS A 1 194 ? 0.971 -9.180 -18.054 1.00 85.31 194 CYS A O 1
ATOM 1596 N N . GLN A 1 195 ? -0.267 -7.827 -16.744 1.00 80.25 195 GLN A N 1
ATOM 1597 C CA . GLN A 1 195 ? -0.926 -7.081 -17.802 1.00 80.25 195 GLN A CA 1
ATOM 1598 C C . GLN A 1 195 ? -0.495 -5.622 -17.746 1.00 80.25 195 GLN A C 1
ATOM 1600 O O . GLN A 1 195 ? 0.000 -5.136 -16.730 1.00 80.25 195 GLN A O 1
ATOM 1605 N N . THR A 1 196 ? -0.730 -4.901 -18.829 1.00 75.56 196 THR A N 1
ATOM 1606 C CA . THR A 1 196 ? -0.781 -3.443 -18.785 1.00 75.56 196 THR A CA 1
ATOM 1607 C C . THR A 1 196 ? -2.052 -3.043 -18.015 1.00 75.56 196 THR A C 1
ATOM 1609 O O . THR A 1 196 ? -3.116 -3.591 -18.315 1.00 75.56 196 THR A O 1
ATOM 1612 N N . PRO A 1 197 ? -1.992 -2.157 -17.004 1.00 65.56 197 PRO A N 1
ATOM 1613 C CA . PRO A 1 197 ? -3.175 -1.617 -16.346 1.00 65.56 197 PRO A CA 1
ATOM 1614 C C . PRO A 1 197 ? -4.155 -1.043 -17.368 1.00 65.56 197 PRO A C 1
ATOM 1616 O O . PRO A 1 197 ? -3.782 -0.232 -18.213 1.00 65.56 197 PRO A O 1
ATOM 1619 N N . LEU A 1 198 ? -5.422 -1.438 -17.268 1.00 60.25 198 LEU A N 1
ATOM 1620 C CA . LEU A 1 198 ? -6.499 -0.699 -17.909 1.00 60.25 198 LEU A CA 1
ATOM 1621 C C . LEU A 1 198 ? -6.674 0.592 -17.104 1.00 60.25 198 LEU A C 1
ATOM 1623 O O . LEU A 1 198 ? -7.249 0.568 -16.016 1.00 60.25 198 LEU A O 1
ATOM 1627 N N . LEU A 1 199 ? -6.117 1.697 -17.600 1.00 55.41 199 LEU A N 1
ATOM 1628 C CA . LEU A 1 199 ? -6.480 3.024 -17.116 1.00 55.41 199 LEU A CA 1
ATOM 1629 C C . LEU A 1 199 ? -7.947 3.226 -17.515 1.00 55.41 199 LEU A C 1
ATOM 1631 O O . LEU A 1 199 ? -8.245 3.349 -18.702 1.00 55.41 199 LEU A O 1
ATOM 1635 N N . GLU A 1 200 ? -8.871 3.160 -16.551 1.00 48.44 200 GLU A N 1
ATOM 1636 C CA . GLU A 1 200 ? -10.245 3.593 -16.815 1.00 48.44 200 GLU A CA 1
ATOM 1637 C C . GLU A 1 200 ? -10.191 5.078 -17.240 1.00 48.44 200 GLU A C 1
ATOM 1639 O O . GLU A 1 200 ? -9.485 5.851 -16.585 1.00 48.44 200 GLU A O 1
ATOM 1644 N N . PRO A 1 201 ? -10.868 5.471 -18.335 1.00 37.78 201 PRO A N 1
ATOM 1645 C CA . PRO A 1 201 ? -10.896 6.854 -18.812 1.00 37.78 201 PRO A CA 1
ATOM 1646 C C . PRO A 1 201 ? -11.610 7.814 -17.852 1.00 37.78 201 PRO A C 1
ATOM 1648 O O . PRO A 1 201 ? -12.513 7.377 -17.088 1.00 37.78 201 PRO A O 1
#

pLDDT: mean 78.09, std 15.7, range [30.56, 95.0]

Sequence (201 aa):
MQTECPHSQPCLKARQEEPLSLEQMRAHIDPWLKEIAQQIGMPTNSKKMWLVSQALIFNQQKYLLGIDSLQDKNKSIFCLGIFHGQEVRKGFCLQAFTKEPSIELSCEKSLLKIQINTKSAIQRYLIFQAIQDQFYLRQYYEVFLAQDDLKIPHKIGEKLYYNQERDKQQIPMQTLSTPLLEKLRLACVQHNLCQTPLLEP

Radius of gyration: 19.75 Å; chains: 1; bounding box: 66×44×42 Å

Secondary structure (DSSP, 8-state):
---PPPS-S-------PPPPPHHHHHHHHHHHHHHHHHHTT--TTSEEEEEEEEEEEETTEEEEEEEEEEEETTEEEEEEEEEETTEE---EEEEESSSS-EEEEEEETTEEEEEEE-TTSEEEEEEEEEETTEEEEEEEEEEEEEE-TT--EEEEEEEEEEEHHHH---EEGGG--HHHHHHHHHHHHHTT--B------

Organism: Helicobacter bizzozeronii (strain CIII-1) (NCBI:txid1002804)

Foldseek 3Di:
DDDDDDDDDPPPPPVPQPADDLVLQCVVCVVVQVVVCVVVVHDPPADKDFDDWDWDAAPNFIKTKGKIKGADPQKIKIAIWIDGRSDTLGAEMEIDRARDWDWDWDDDPQKTWIWTDHPQQKIWIWIWHDDPNFTWTQWTKMWGWDADPVRDTDTPDMWTLDGCVVVVDTHTRNNDYHVVSVVSNVCCVVVVVIDGDPPDD